Protein AF-A0A2T6DJ23-F1 (afdb_monomer_lite)

Foldseek 3Di:
DDDDDDDDDDDDDDDDDDDDDDDDDDDDDPPDPPPPDPDQQAAFKWKADQPPRDIDDRDGNVVVLVCLLQLNAFQRIFMGRPDPPTDGPCVDVSSVLFKWWQFPVRDIGTSGHLSNLVNCPVVVRDDQQIWMATRPVRDIDGNVVSNVQVVDDQPFDQDQDPVRDTDGDRDDPDPDDDDDDDDDPDDDPDPDPCPVPVVVVVVVVVVVVVVVVVVVVVVVVVVVVVVVVVVVVVVPPD

pLDDT: mean 71.93, std 25.11, range [28.42, 98.06]

Secondary structure (DSSP, 8-state):
---------------------------------------GGGSEEEEE-TTT--EEEEEEHHHHHHHHHTT-S-TT-EEESSSS--EEGGG-GGG---EEEE-TTS-EEEEE-HHHHHHHHHTTSS-TT-EEEETTT--EEEHHHHHHHHH-----EEEE-TTS-EEEE---------------S------SSGGGHHHHHHHHHHHHHHHHHHHHHHHHHHHHHHHHHHHHHHHS--

Sequence (238 aa):
MTDTPPIASETTPEPAPETAVAQAVTDTPPAEVIHQEPSELAKFYRLKKGEDGGVFGPITGATLLAWANEAQVAPIDLVDEQDDNWTPACQYDFLKMEWHVRLQDGQMYGPTTVGTLREFLRERIVVEDAMVTHDHKKTRMPLVALLAMNDFEPKKYIAVDVAGQRHLAVLVTALDESHGGNLPRGAQIDLNEGSVGIASARELRIRNLEEELRASRREYDELLQRFRQLSQQKVGGS

Radius of gyration: 33.23 Å; chains: 1; bounding box: 133×49×64 Å

Structure (mmCIF, N/CA/C/O backbone):
data_AF-A0A2T6DJ23-F1
#
_entry.id   AF-A0A2T6DJ23-F1
#
loop_
_atom_site.group_PDB
_atom_site.id
_atom_site.type_symbol
_atom_site.label_atom_id
_atom_site.label_alt_id
_atom_site.label_comp_id
_atom_site.label_asym_id
_atom_site.label_entity_id
_atom_site.label_seq_id
_atom_site.pdbx_PDB_ins_code
_atom_site.Cartn_x
_atom_site.Cartn_y
_atom_site.Cartn_z
_atom_site.occupancy
_atom_site.B_iso_or_equiv
_atom_site.auth_seq_id
_atom_site.auth_comp_id
_atom_site.auth_asym_id
_atom_site.auth_atom_id
_atom_site.pdbx_PDB_model_num
ATOM 1 N N . MET A 1 1 ? 75.462 3.367 -6.959 1.00 38.06 1 MET A N 1
ATOM 2 C CA . MET A 1 1 ? 76.414 2.760 -6.011 1.00 38.06 1 MET A CA 1
ATOM 3 C C . MET A 1 1 ? 75.936 3.123 -4.621 1.00 38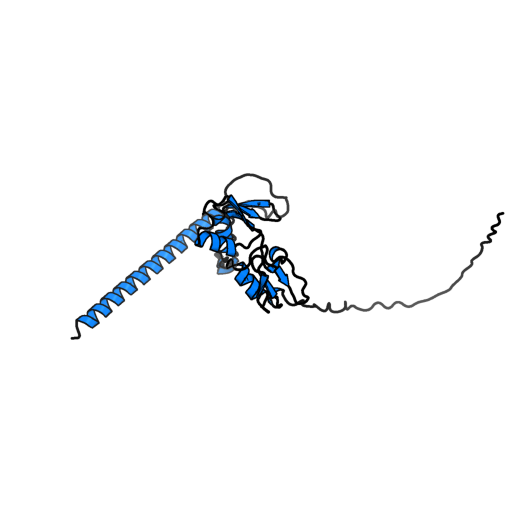.06 1 MET A C 1
ATOM 5 O O . MET A 1 1 ? 75.607 4.276 -4.389 1.00 38.06 1 MET A O 1
ATOM 9 N N . THR A 1 2 ? 75.739 2.077 -3.829 1.00 46.03 2 THR A N 1
ATOM 10 C CA . THR A 1 2 ? 75.292 1.986 -2.432 1.00 46.03 2 THR A CA 1
ATOM 11 C C . THR A 1 2 ? 75.954 2.995 -1.494 1.00 46.03 2 THR A C 1
ATOM 13 O O . THR A 1 2 ? 77.131 3.267 -1.680 1.00 46.03 2 THR A O 1
ATOM 16 N N . ASP A 1 3 ? 75.238 3.481 -0.472 1.00 42.84 3 ASP A N 1
ATOM 17 C CA . ASP A 1 3 ? 75.587 3.123 0.913 1.00 42.84 3 ASP A CA 1
ATOM 18 C C . ASP A 1 3 ? 74.584 3.616 1.975 1.00 42.84 3 ASP A C 1
ATOM 20 O O . ASP A 1 3 ? 73.973 4.678 1.892 1.00 42.84 3 ASP A O 1
ATOM 24 N N . THR A 1 4 ? 74.406 2.770 2.979 1.00 47.72 4 THR A N 1
ATOM 25 C CA . THR A 1 4 ? 73.683 2.886 4.260 1.00 47.72 4 THR A CA 1
ATOM 26 C C . THR A 1 4 ? 74.337 1.808 5.143 1.00 47.72 4 THR A C 1
ATOM 28 O O . THR A 1 4 ? 74.682 0.780 4.554 1.00 47.72 4 THR A O 1
ATOM 31 N N . PRO A 1 5 ? 74.449 1.866 6.495 1.00 69.12 5 PRO A N 1
ATOM 32 C CA . PRO A 1 5 ? 74.230 2.892 7.538 1.00 69.12 5 PRO A CA 1
ATOM 33 C C . PRO A 1 5 ? 75.514 3.039 8.437 1.00 69.12 5 PRO A C 1
ATOM 35 O O . PRO A 1 5 ? 76.600 2.869 7.884 1.00 69.12 5 PRO A O 1
ATOM 38 N N . PRO A 1 6 ? 75.482 3.359 9.765 1.00 58.91 6 PRO A N 1
ATOM 39 C CA . PRO A 1 6 ? 75.036 2.409 10.805 1.00 58.91 6 PRO A CA 1
ATOM 40 C C . PRO A 1 6 ? 74.263 3.007 12.011 1.00 58.91 6 PRO A C 1
ATOM 42 O O . PRO A 1 6 ? 74.126 4.213 12.192 1.00 58.91 6 PRO A O 1
ATOM 45 N N . ILE A 1 7 ? 73.749 2.071 12.813 1.00 46.97 7 ILE A N 1
ATOM 46 C CA . ILE A 1 7 ? 72.950 2.152 14.046 1.00 46.97 7 ILE A CA 1
ATOM 47 C C . ILE A 1 7 ? 73.865 2.299 15.280 1.00 46.97 7 ILE A C 1
ATOM 49 O O . ILE A 1 7 ? 74.945 1.712 15.288 1.00 46.97 7 ILE A O 1
ATOM 53 N N . ALA A 1 8 ? 73.396 2.948 16.354 1.00 40.94 8 ALA A N 1
ATOM 54 C CA . ALA A 1 8 ? 73.799 2.614 17.727 1.00 40.94 8 ALA A CA 1
ATOM 55 C C . ALA A 1 8 ? 72.668 2.906 18.735 1.00 40.94 8 ALA A C 1
ATOM 57 O O . ALA A 1 8 ? 72.042 3.964 18.692 1.00 40.94 8 ALA A O 1
ATOM 58 N N . SER A 1 9 ? 72.423 1.920 19.599 1.00 41.84 9 SER A N 1
ATOM 59 C CA . SER A 1 9 ? 71.429 1.842 20.679 1.00 41.84 9 SER A CA 1
ATOM 60 C C . SER A 1 9 ? 72.018 2.282 22.036 1.00 41.84 9 SER A C 1
ATOM 62 O O . SER A 1 9 ? 73.198 2.614 22.095 1.00 41.84 9 SER A O 1
ATOM 64 N N . GLU A 1 10 ? 71.205 2.150 23.104 1.00 36.22 10 GLU A N 1
ATOM 65 C CA . GLU A 1 10 ? 71.538 2.165 24.555 1.00 36.22 10 GLU A CA 1
ATOM 66 C C . GLU A 1 10 ? 71.598 3.560 25.229 1.00 36.22 10 GLU A C 1
ATOM 68 O O . GLU A 1 10 ? 72.090 4.512 24.644 1.00 36.22 10 GLU A O 1
ATOM 73 N N . THR A 1 11 ? 71.114 3.820 26.455 1.00 38.22 11 THR A N 1
ATOM 74 C CA . THR A 1 11 ? 70.717 2.958 27.585 1.00 38.22 11 THR A CA 1
ATOM 75 C C . THR A 1 11 ? 69.939 3.774 28.650 1.00 38.22 11 THR A C 1
ATOM 77 O O . THR A 1 11 ? 70.196 4.962 28.836 1.00 38.22 11 THR A O 1
ATOM 80 N N . THR A 1 12 ? 68.989 3.135 29.347 1.00 44.34 12 THR A N 1
ATOM 81 C CA . THR A 1 12 ? 68.237 3.598 30.548 1.00 44.34 12 THR A CA 1
ATOM 82 C C . THR A 1 12 ? 69.122 3.537 31.814 1.00 44.34 12 THR A C 1
ATOM 84 O O . THR A 1 12 ? 70.013 2.691 31.854 1.00 44.34 12 THR A O 1
ATOM 87 N N . PRO A 1 13 ? 68.924 4.371 32.864 1.00 50.56 13 PRO A N 1
ATOM 88 C CA . PRO A 1 13 ? 68.173 3.890 34.043 1.00 50.56 13 PRO A CA 1
ATOM 89 C C . PRO A 1 13 ? 67.347 4.948 34.827 1.00 50.56 13 PRO A C 1
ATOM 91 O O . PRO A 1 13 ? 67.686 6.124 34.909 1.00 50.56 13 PRO A O 1
ATOM 94 N N . GLU A 1 14 ? 66.267 4.448 35.432 1.00 42.12 14 GLU A N 1
ATOM 95 C CA . GLU A 1 14 ? 65.388 4.961 36.513 1.00 42.12 14 GLU A CA 1
ATOM 96 C C . GLU A 1 14 ? 66.131 4.964 37.899 1.00 42.12 14 GLU A C 1
ATOM 98 O O . GLU A 1 14 ? 67.104 4.205 37.988 1.00 42.12 14 GLU A O 1
ATOM 103 N N . PRO A 1 15 ? 65.814 5.781 38.962 1.00 52.56 15 PRO A N 1
ATOM 104 C CA . PRO A 1 15 ? 64.680 5.557 39.900 1.00 52.56 15 PRO A CA 1
ATOM 105 C C . PRO A 1 15 ? 63.985 6.747 40.611 1.00 52.56 15 PRO A C 1
ATOM 107 O O . PRO A 1 15 ? 64.485 7.866 40.682 1.00 52.56 15 PRO A O 1
ATOM 110 N N . ALA A 1 16 ? 62.785 6.416 41.121 1.00 45.19 16 ALA A N 1
ATOM 111 C CA . ALA A 1 16 ? 61.769 7.182 41.869 1.00 45.19 16 ALA A CA 1
ATOM 112 C C . ALA A 1 16 ? 62.231 7.707 43.264 1.00 45.19 16 ALA A C 1
ATOM 114 O O . ALA A 1 16 ? 63.398 7.492 43.603 1.00 45.19 16 ALA A O 1
ATOM 115 N N . PRO A 1 17 ? 61.383 8.384 44.093 1.00 51.47 17 PRO A N 1
ATOM 116 C CA . PRO A 1 17 ? 60.316 7.686 44.856 1.00 51.47 17 PRO A CA 1
ATOM 117 C C . PRO A 1 17 ? 59.033 8.504 45.223 1.00 51.47 17 PRO A C 1
ATOM 119 O O . PRO A 1 17 ? 59.051 9.727 45.206 1.00 51.47 17 PRO A O 1
ATOM 122 N N . GLU A 1 18 ? 57.957 7.772 45.591 1.00 35.41 18 GLU A N 1
ATOM 123 C CA . GLU A 1 18 ? 56.993 7.993 46.719 1.00 35.41 18 GLU A CA 1
ATOM 124 C C . GLU A 1 18 ? 56.262 9.361 46.886 1.00 35.41 18 GLU A C 1
ATOM 126 O O . GLU A 1 18 ? 56.865 10.413 46.783 1.00 35.41 18 GLU A O 1
ATOM 131 N N . THR A 1 19 ? 54.975 9.529 47.245 1.00 38.03 19 THR A N 1
ATOM 132 C CA . THR A 1 19 ? 53.968 8.733 47.979 1.00 38.03 19 THR A CA 1
ATOM 133 C C . THR A 1 19 ? 52.612 9.491 47.982 1.00 38.03 19 THR A C 1
ATOM 135 O O . THR A 1 19 ? 52.622 10.711 48.105 1.00 38.03 19 THR A O 1
ATOM 138 N N . ALA A 1 20 ? 51.488 8.742 47.969 1.00 38.69 20 ALA A N 1
ATOM 139 C CA . ALA A 1 20 ? 50.094 9.074 48.379 1.00 38.69 20 ALA A CA 1
ATOM 140 C C . ALA A 1 20 ? 49.367 10.247 47.659 1.00 38.69 20 ALA A C 1
ATOM 142 O O . ALA A 1 20 ? 49.961 11.259 47.336 1.00 38.69 20 ALA A O 1
ATOM 143 N N . VAL A 1 21 ? 48.061 10.214 47.352 1.00 41.47 21 VAL A N 1
ATOM 144 C CA . VAL A 1 21 ? 46.907 9.983 48.244 1.00 41.47 21 VAL A CA 1
ATOM 145 C C . VAL A 1 21 ? 45.691 9.502 47.429 1.00 41.47 21 VAL A C 1
ATOM 147 O O . VAL A 1 21 ? 45.431 9.988 46.332 1.00 41.47 21 VAL A O 1
ATOM 150 N N . ALA A 1 22 ? 44.921 8.572 47.994 1.00 41.47 22 ALA A N 1
ATOM 151 C CA . ALA A 1 22 ? 43.628 8.124 47.486 1.00 41.47 22 ALA A CA 1
ATOM 152 C C . ALA A 1 22 ? 42.526 9.188 47.661 1.00 41.47 22 ALA A C 1
ATOM 154 O O . ALA A 1 22 ? 42.378 9.728 48.755 1.00 41.47 22 ALA A O 1
ATOM 155 N N . GLN A 1 23 ? 41.686 9.392 46.640 1.00 39.31 23 GLN A N 1
ATOM 156 C CA . GLN A 1 23 ? 40.306 9.864 46.801 1.00 39.31 23 GLN A CA 1
ATOM 157 C C . GLN A 1 23 ? 39.399 9.171 45.779 1.00 39.31 23 GLN A C 1
ATOM 159 O O . GLN A 1 23 ? 39.547 9.338 44.573 1.00 39.31 23 GLN A O 1
ATOM 164 N N . ALA A 1 24 ? 38.461 8.380 46.295 1.00 41.09 24 ALA A N 1
ATOM 165 C CA . ALA A 1 24 ? 37.313 7.861 45.573 1.00 41.09 24 ALA A CA 1
ATOM 166 C C . ALA A 1 24 ? 36.090 8.672 46.005 1.00 41.09 24 ALA A C 1
ATOM 168 O O . ALA A 1 24 ? 35.784 8.676 47.196 1.00 41.09 24 ALA A O 1
ATOM 169 N N . VAL A 1 25 ? 35.390 9.326 45.073 1.00 43.22 25 VAL A N 1
ATOM 170 C CA . VAL A 1 25 ? 34.008 9.789 45.285 1.00 43.22 25 VAL A CA 1
ATOM 171 C C . VAL A 1 25 ? 33.289 10.029 43.947 1.00 43.22 25 VAL A C 1
ATOM 173 O O . VAL A 1 25 ? 33.722 10.859 43.157 1.00 43.22 25 VAL A O 1
ATOM 176 N N . THR A 1 26 ? 32.190 9.281 43.763 1.00 34.31 26 THR A N 1
ATOM 177 C CA . THR A 1 26 ? 30.894 9.619 43.114 1.00 34.31 26 THR A CA 1
ATOM 178 C C . THR A 1 26 ? 30.898 10.161 41.676 1.00 34.31 26 THR A C 1
ATOM 180 O O . THR A 1 26 ? 31.368 11.259 41.417 1.00 34.31 26 THR A O 1
ATOM 183 N N . ASP A 1 27 ? 30.452 9.394 40.678 1.00 36.44 27 ASP A N 1
ATOM 184 C CA . ASP A 1 27 ? 29.041 9.108 40.327 1.00 36.44 27 ASP A CA 1
ATOM 185 C C . ASP A 1 27 ? 28.321 10.312 39.687 1.00 36.44 27 ASP A C 1
ATOM 187 O O . ASP A 1 27 ? 27.878 11.219 40.385 1.00 36.44 27 ASP A O 1
ATOM 191 N N . THR A 1 28 ? 28.262 1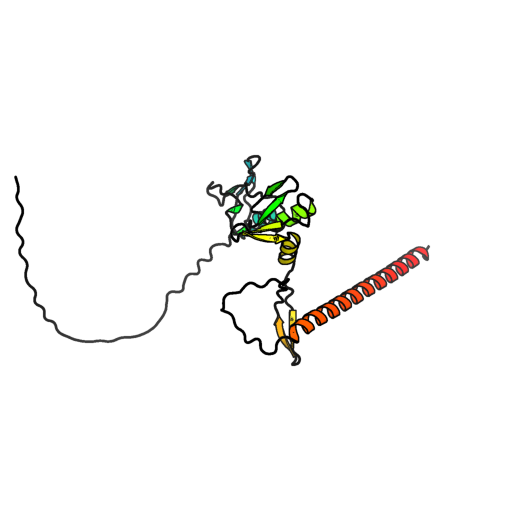0.321 38.348 1.00 38.66 28 THR A N 1
ATOM 192 C CA . THR A 1 28 ? 27.155 10.796 37.487 1.00 38.66 28 THR A CA 1
ATOM 193 C C . THR A 1 28 ? 27.548 10.493 36.027 1.00 38.66 28 THR A C 1
ATOM 195 O O . THR A 1 28 ? 28.441 11.162 35.499 1.00 38.66 28 THR A O 1
ATOM 198 N N . PRO A 1 29 ? 26.947 9.506 35.334 1.00 42.78 29 PRO A N 1
ATOM 199 C CA . PRO A 1 29 ? 27.046 9.438 33.878 1.00 42.78 29 PRO A CA 1
ATOM 200 C C . PRO A 1 29 ? 26.323 10.656 33.269 1.00 42.78 29 PRO A C 1
ATOM 202 O O . PRO A 1 29 ? 25.266 11.045 33.775 1.00 42.78 29 PRO A O 1
ATOM 205 N N . PRO A 1 30 ? 26.874 11.301 32.225 1.00 42.84 30 PRO A N 1
ATOM 206 C CA . PRO A 1 30 ? 26.245 12.462 31.610 1.00 42.84 30 PRO A CA 1
ATOM 207 C C . PRO A 1 30 ? 24.865 12.061 31.094 1.00 42.84 30 PRO A C 1
ATOM 209 O O . PRO A 1 30 ? 24.732 11.042 30.419 1.00 42.84 30 PRO A O 1
ATOM 212 N N . ALA A 1 31 ? 23.852 12.854 31.449 1.00 43.59 31 ALA A N 1
ATOM 213 C CA . ALA A 1 31 ? 22.496 12.703 30.951 1.00 43.59 31 ALA A CA 1
ATOM 214 C C . ALA A 1 31 ? 22.541 12.544 29.427 1.00 43.59 31 ALA A C 1
ATOM 216 O O . ALA A 1 31 ? 22.934 13.461 28.705 1.00 43.59 31 ALA A O 1
ATOM 217 N N . GLU A 1 32 ? 22.186 11.349 28.971 1.00 40.25 32 GLU A N 1
ATOM 218 C CA . GLU A 1 32 ? 22.020 11.014 27.571 1.00 40.25 32 GLU A CA 1
ATOM 219 C C . GLU A 1 32 ? 20.929 11.944 27.037 1.00 40.25 32 GLU A C 1
ATOM 221 O O . GLU A 1 32 ? 19.750 11.827 27.382 1.00 40.25 32 GLU A O 1
ATOM 226 N N . VAL A 1 33 ? 21.346 12.965 26.289 1.00 44.66 33 VAL A N 1
ATOM 227 C CA . VAL A 1 33 ? 20.440 13.838 25.552 1.00 44.66 33 VAL A CA 1
ATOM 228 C C . VAL A 1 33 ? 19.722 12.924 24.573 1.00 44.66 33 VAL A C 1
ATOM 230 O O . VAL A 1 33 ? 20.282 12.532 23.553 1.00 44.66 33 VAL A O 1
ATOM 233 N N . ILE A 1 34 ? 18.495 12.531 24.917 1.00 37.56 34 ILE A N 1
ATOM 234 C CA . ILE A 1 34 ? 17.599 11.841 23.999 1.00 37.56 34 ILE A CA 1
ATOM 235 C C . ILE A 1 34 ? 17.294 12.854 22.896 1.00 37.56 34 ILE A C 1
ATOM 237 O O . ILE A 1 34 ? 16.374 13.665 23.008 1.00 37.56 34 ILE A O 1
ATOM 241 N N . HIS A 1 35 ? 18.106 12.841 21.843 1.00 39.66 35 HIS A N 1
ATOM 242 C CA . HIS A 1 35 ? 17.750 13.426 20.566 1.00 39.66 35 HIS A CA 1
ATOM 243 C C . HIS A 1 35 ? 16.544 12.631 20.061 1.00 39.66 35 HIS A C 1
ATOM 245 O O . HIS A 1 35 ? 16.678 11.541 19.512 1.00 39.66 35 HIS A O 1
ATOM 251 N N . GLN A 1 36 ? 15.341 13.128 20.347 1.00 39.38 36 GLN A N 1
ATOM 252 C CA . GLN A 1 36 ? 14.125 12.624 19.728 1.00 39.38 36 GLN A CA 1
ATOM 253 C C . GLN A 1 36 ? 14.152 13.084 18.270 1.00 39.38 36 GLN A C 1
ATOM 255 O O . GLN A 1 36 ? 13.690 14.179 17.953 1.00 39.38 36 GLN A O 1
ATOM 260 N N . GLU A 1 37 ? 14.752 12.269 17.401 1.00 52.50 37 GLU A N 1
ATOM 261 C CA . GLU A 1 37 ? 14.558 12.367 15.954 1.00 52.50 37 GLU A CA 1
ATOM 262 C C . GLU A 1 37 ? 13.046 12.488 15.687 1.00 52.50 37 GLU A C 1
ATOM 264 O O . GLU A 1 37 ? 12.260 11.703 16.241 1.00 52.50 37 GLU A O 1
ATOM 269 N N . PRO A 1 38 ? 12.597 13.494 14.916 1.00 60.62 38 PRO A N 1
ATOM 270 C CA . PRO A 1 38 ? 11.185 13.642 14.614 1.00 60.62 38 PRO A CA 1
ATOM 271 C C . PRO A 1 38 ? 10.704 12.371 13.914 1.00 60.62 38 PRO A C 1
ATOM 273 O O . PRO A 1 38 ? 11.289 11.945 12.922 1.00 60.62 38 PRO A O 1
ATOM 276 N N . SER A 1 39 ? 9.639 11.767 14.451 1.00 82.44 39 SER A N 1
ATOM 277 C CA . SER A 1 39 ? 8.969 10.609 13.848 1.00 82.44 39 SER A CA 1
ATOM 278 C C . SER A 1 39 ? 8.817 10.820 12.341 1.00 82.44 39 SER A C 1
ATOM 280 O O . SER A 1 39 ? 8.318 11.870 11.937 1.00 82.44 39 SER A O 1
ATOM 282 N N . GLU A 1 40 ? 9.195 9.832 11.521 1.00 85.50 40 GLU A N 1
ATOM 283 C CA . GLU A 1 40 ? 9.055 9.869 10.052 1.00 85.50 40 GLU A CA 1
ATOM 284 C C . GLU A 1 40 ? 7.656 10.340 9.619 1.00 85.50 40 GLU A C 1
ATOM 286 O O . GLU A 1 40 ? 7.480 11.073 8.655 1.00 85.50 40 GLU A O 1
ATOM 291 N N . LEU A 1 41 ? 6.626 10.020 10.405 1.00 89.25 41 LEU A N 1
ATOM 292 C CA . LEU A 1 41 ? 5.249 10.420 10.120 1.00 89.25 41 LEU A CA 1
ATOM 293 C C . LEU A 1 41 ? 4.980 11.930 10.266 1.00 89.25 41 LEU A C 1
ATOM 295 O O . LEU A 1 41 ? 4.005 12.425 9.697 1.00 89.25 41 LEU A O 1
ATOM 299 N N . ALA A 1 42 ? 5.804 12.652 11.026 1.00 90.56 42 ALA A N 1
ATOM 300 C CA . ALA A 1 42 ? 5.693 14.094 11.250 1.00 90.56 42 ALA A CA 1
ATOM 301 C C . ALA A 1 42 ? 6.519 14.926 10.254 1.00 90.56 42 ALA A C 1
ATOM 303 O O . ALA A 1 42 ? 6.291 16.132 10.140 1.00 90.56 42 ALA A O 1
ATOM 304 N N . LYS A 1 43 ? 7.460 14.301 9.537 1.00 93.00 43 LYS A N 1
ATOM 305 C CA . LYS A 1 43 ? 8.267 14.950 8.500 1.00 93.00 43 LYS A CA 1
ATOM 306 C C . LYS A 1 43 ? 7.430 15.259 7.258 1.00 93.00 43 LYS A C 1
ATOM 308 O O . LYS A 1 43 ? 6.376 14.653 7.045 1.00 93.00 43 LYS A O 1
ATOM 313 N N . PHE A 1 44 ? 7.902 16.204 6.447 1.00 94.38 44 PHE A N 1
ATOM 314 C CA . PHE A 1 44 ? 7.295 16.544 5.161 1.00 94.38 44 PHE A CA 1
ATOM 315 C C . PHE A 1 44 ? 8.025 15.852 4.016 1.00 94.38 44 PHE A C 1
ATOM 317 O O . PHE A 1 44 ? 9.247 15.805 4.011 1.00 94.38 44 PHE A O 1
ATOM 324 N N . TYR A 1 45 ? 7.263 15.389 3.031 1.00 95.75 45 TYR A N 1
ATOM 325 C CA . TYR A 1 45 ? 7.745 14.720 1.833 1.00 95.75 45 TYR A CA 1
ATOM 326 C C . TYR A 1 45 ? 7.067 15.289 0.587 1.00 95.75 45 TYR A C 1
ATOM 328 O O . TYR A 1 45 ? 5.969 15.857 0.643 1.00 95.75 45 TYR A O 1
ATOM 336 N N . ARG A 1 46 ? 7.704 15.083 -0.562 1.00 97.12 46 ARG A N 1
ATOM 337 C CA . ARG A 1 46 ? 7.108 15.230 -1.891 1.00 97.12 46 ARG A CA 1
ATOM 338 C C . ARG A 1 46 ? 6.962 13.851 -2.522 1.00 97.12 46 ARG A C 1
ATOM 340 O O . ARG A 1 46 ? 7.825 12.999 -2.347 1.00 97.12 46 ARG A O 1
ATOM 347 N N . LEU A 1 47 ? 5.883 13.646 -3.267 1.00 97.00 47 LEU A N 1
ATOM 348 C CA . LEU A 1 47 ? 5.612 12.422 -4.017 1.00 97.00 47 LEU A CA 1
ATOM 349 C C . LEU A 1 47 ? 5.632 12.738 -5.509 1.00 97.00 47 LEU A C 1
ATOM 351 O O . LEU A 1 47 ? 4.933 13.644 -5.949 1.00 97.00 47 LEU A O 1
ATOM 355 N N . LYS A 1 48 ? 6.378 11.972 -6.294 1.00 97.50 48 LYS A N 1
ATOM 356 C CA . LYS A 1 48 ? 6.396 12.033 -7.750 1.00 97.50 48 LYS A CA 1
ATOM 357 C C . LYS A 1 48 ? 5.873 10.725 -8.330 1.00 97.50 48 LYS A C 1
ATOM 359 O O . LYS A 1 48 ? 6.409 9.658 -8.044 1.00 97.50 48 LYS A O 1
ATOM 364 N N . LYS A 1 49 ? 4.841 10.808 -9.162 1.00 96.25 49 LYS A N 1
ATOM 365 C CA . LYS A 1 49 ? 4.208 9.647 -9.792 1.00 96.25 49 LYS A CA 1
ATOM 366 C C . LYS A 1 49 ? 5.128 9.021 -10.836 1.00 96.25 49 LYS A C 1
ATOM 368 O O . LYS A 1 49 ? 5.707 9.727 -11.661 1.00 96.25 49 LYS A O 1
ATOM 373 N N . GLY A 1 50 ? 5.255 7.697 -10.806 1.00 89.81 50 GLY A N 1
ATOM 374 C CA . GLY A 1 50 ? 6.111 6.955 -11.734 1.00 89.81 50 GLY A CA 1
ATOM 375 C C . GLY A 1 50 ? 5.590 6.943 -13.176 1.00 89.81 50 GLY A C 1
ATOM 376 O O . GLY A 1 50 ? 6.383 6.844 -14.107 1.00 89.81 50 GLY A O 1
ATOM 377 N N . GLU A 1 51 ? 4.273 7.070 -13.366 1.00 84.44 51 GLU A N 1
ATOM 378 C CA . GLU A 1 51 ? 3.621 6.963 -14.680 1.00 84.44 51 GLU A CA 1
ATOM 379 C C . GLU A 1 51 ? 3.717 8.247 -15.515 1.00 84.44 51 GLU A C 1
ATOM 381 O O . GLU A 1 51 ? 4.075 8.194 -16.690 1.00 84.44 51 GLU A O 1
ATOM 386 N N . ASP A 1 52 ? 3.406 9.401 -14.919 1.00 89.62 52 ASP A N 1
ATOM 387 C CA . ASP A 1 52 ? 3.309 10.694 -15.611 1.00 89.62 52 ASP A CA 1
ATOM 388 C C . ASP A 1 52 ? 4.309 11.745 -15.095 1.00 89.62 52 ASP A C 1
ATOM 390 O O . ASP A 1 52 ? 4.447 12.823 -15.678 1.00 89.62 52 ASP A O 1
ATOM 394 N N . GLY A 1 53 ? 5.038 11.443 -14.017 1.00 92.38 53 GLY A N 1
ATOM 395 C CA . GLY A 1 53 ? 5.989 12.358 -13.396 1.00 92.38 53 GLY A CA 1
ATOM 396 C C . GLY A 1 53 ? 5.352 13.492 -12.590 1.00 92.38 53 GLY A C 1
ATOM 397 O O . GLY A 1 53 ? 6.089 14.393 -12.180 1.00 92.38 53 GLY A O 1
ATOM 398 N N . GLY A 1 54 ? 4.035 13.472 -12.356 1.00 94.56 54 GLY A N 1
ATOM 399 C CA . GLY A 1 54 ? 3.330 14.484 -11.570 1.00 94.56 54 GLY A CA 1
ATOM 400 C C . GLY A 1 54 ? 3.849 14.557 -10.133 1.00 94.56 54 GLY A C 1
ATOM 401 O O . GLY A 1 54 ? 4.056 13.522 -9.502 1.00 94.56 54 GLY A O 1
ATOM 402 N N . VAL A 1 55 ? 4.073 15.770 -9.615 1.00 95.69 55 VAL A N 1
ATOM 403 C CA . VAL A 1 55 ? 4.636 16.000 -8.271 1.00 95.69 55 VAL A CA 1
ATOM 404 C C . VAL A 1 55 ? 3.577 16.571 -7.329 1.00 95.69 55 VAL A C 1
ATOM 406 O O . VAL A 1 55 ? 2.918 17.559 -7.646 1.00 95.69 55 VAL A O 1
ATOM 409 N N . PHE A 1 56 ? 3.461 15.971 -6.148 1.00 93.25 56 PHE A N 1
ATOM 410 C CA . PHE A 1 56 ? 2.527 16.312 -5.082 1.00 93.25 56 PHE A CA 1
ATOM 411 C C . PHE A 1 56 ? 3.292 16.648 -3.801 1.00 93.25 56 PHE A C 1
ATOM 413 O O . PHE A 1 56 ? 4.320 16.041 -3.499 1.00 93.25 56 PHE A O 1
ATOM 420 N N . GLY A 1 57 ? 2.770 17.593 -3.022 1.00 89.62 57 GLY A N 1
ATOM 421 C CA . GLY A 1 57 ? 3.333 17.985 -1.733 1.00 89.62 57 GLY A CA 1
ATOM 422 C C . GLY A 1 57 ? 3.730 19.461 -1.647 1.00 89.62 57 GLY A C 1
ATOM 423 O O . GLY A 1 57 ? 3.484 20.222 -2.585 1.00 89.62 57 GLY A O 1
ATOM 424 N N . PRO A 1 58 ? 4.320 19.876 -0.512 1.00 94.44 58 PRO A N 1
ATOM 425 C CA . PRO A 1 58 ? 4.736 19.034 0.618 1.00 94.44 58 PRO A CA 1
ATOM 426 C C . PRO A 1 58 ? 3.553 18.428 1.398 1.00 94.44 58 PRO A C 1
ATOM 428 O O . PRO A 1 58 ? 2.549 19.095 1.636 1.00 94.44 58 PRO A O 1
ATOM 431 N N . ILE A 1 59 ? 3.673 17.163 1.801 1.00 94.38 59 ILE A N 1
ATOM 432 C CA . ILE A 1 59 ? 2.701 16.423 2.627 1.00 94.38 59 ILE A CA 1
ATOM 433 C C . ILE A 1 59 ? 3.407 15.733 3.789 1.00 94.38 59 ILE A C 1
ATOM 435 O O . ILE A 1 59 ? 4.592 15.444 3.698 1.00 94.38 59 ILE A O 1
ATOM 439 N N . THR A 1 60 ? 2.702 15.450 4.881 1.00 94.50 60 THR A N 1
ATOM 440 C CA . THR A 1 60 ? 3.304 14.731 6.011 1.00 94.50 60 THR A CA 1
ATOM 441 C C . THR A 1 60 ? 3.491 13.245 5.700 1.00 94.50 60 THR A C 1
ATOM 443 O O . THR A 1 60 ? 2.744 12.674 4.899 1.00 94.50 60 THR A O 1
ATOM 446 N N . GLY A 1 61 ? 4.430 12.585 6.384 1.00 94.06 61 GLY A N 1
ATOM 447 C CA . GLY A 1 61 ? 4.590 11.128 6.302 1.00 94.06 61 GLY A CA 1
ATOM 448 C C . GLY A 1 61 ? 3.308 10.373 6.679 1.00 94.06 61 GLY A C 1
ATOM 449 O O . GLY A 1 61 ? 2.960 9.383 6.042 1.00 94.06 61 GLY A O 1
ATOM 450 N N . ALA A 1 62 ? 2.531 10.878 7.644 1.00 93.88 62 ALA A N 1
ATOM 451 C CA . ALA A 1 62 ? 1.217 10.324 7.979 1.00 93.88 62 ALA A CA 1
ATOM 452 C C . ALA A 1 62 ? 0.234 10.355 6.792 1.00 93.88 62 ALA A C 1
ATOM 454 O O . ALA A 1 62 ? -0.427 9.353 6.519 1.00 93.88 62 ALA A O 1
ATOM 455 N N . THR A 1 63 ? 0.161 11.474 6.063 1.00 94.62 63 THR A N 1
ATOM 456 C CA . THR A 1 63 ? -0.672 11.590 4.856 1.00 94.62 63 THR A CA 1
ATOM 457 C C . THR A 1 63 ? -0.167 10.673 3.748 1.00 94.62 63 THR A C 1
ATOM 459 O O . THR A 1 63 ? -0.966 10.002 3.101 1.00 94.62 63 THR A O 1
ATOM 462 N N . LEU A 1 64 ? 1.151 10.587 3.554 1.00 96.38 64 LEU A N 1
ATOM 463 C CA . LEU A 1 64 ? 1.732 9.710 2.540 1.00 96.38 64 LEU A CA 1
ATOM 464 C C . LEU A 1 64 ? 1.456 8.226 2.836 1.00 96.38 64 LEU A C 1
ATOM 466 O O . LEU A 1 64 ? 1.099 7.474 1.931 1.00 96.38 64 LEU A O 1
ATOM 470 N N . LEU A 1 65 ? 1.546 7.811 4.103 1.00 96.44 65 LEU A N 1
ATOM 471 C CA . LEU A 1 65 ? 1.158 6.468 4.537 1.00 96.44 65 LEU A CA 1
ATOM 472 C C . LEU A 1 65 ? -0.338 6.208 4.309 1.00 96.44 65 LEU A C 1
ATOM 474 O O . LEU A 1 65 ? -0.706 5.107 3.905 1.00 96.44 65 LEU A O 1
ATOM 478 N N . ALA A 1 66 ? -1.208 7.191 4.555 1.00 93.69 66 ALA A N 1
ATOM 479 C CA . ALA A 1 66 ? -2.633 7.058 4.256 1.00 93.69 66 ALA A CA 1
ATOM 480 C C . ALA A 1 66 ? -2.857 6.829 2.753 1.00 93.69 66 ALA A C 1
ATOM 482 O O . ALA A 1 66 ? -3.474 5.835 2.377 1.00 93.69 66 ALA A O 1
ATOM 483 N N . TRP A 1 67 ? -2.245 7.644 1.889 1.00 97.19 67 TRP A N 1
ATOM 484 C CA . TRP A 1 67 ? -2.313 7.468 0.432 1.00 97.19 67 TRP A CA 1
ATOM 485 C C . TRP A 1 67 ? -1.769 6.112 -0.029 1.00 97.19 67 TRP A C 1
ATOM 487 O O . TRP A 1 67 ? -2.345 5.476 -0.913 1.00 97.19 67 TRP A O 1
ATOM 497 N N . ALA A 1 68 ? -0.687 5.631 0.586 1.00 96.62 68 ALA A N 1
ATOM 498 C CA . ALA A 1 68 ? -0.142 4.307 0.311 1.00 96.62 68 ALA A CA 1
ATOM 499 C C . ALA A 1 68 ? -1.069 3.169 0.766 1.00 96.62 68 ALA A C 1
ATOM 501 O O . ALA A 1 68 ? -1.009 2.087 0.193 1.00 96.62 68 ALA A O 1
ATOM 502 N N . ASN A 1 69 ? -1.918 3.375 1.776 1.00 95.75 69 ASN A N 1
ATOM 503 C CA . ASN A 1 69 ? -2.945 2.408 2.177 1.00 95.75 69 ASN A CA 1
ATOM 504 C C . ASN A 1 69 ? -4.225 2.509 1.336 1.00 95.75 69 ASN A C 1
ATOM 506 O O . ASN A 1 69 ? -4.958 1.532 1.245 1.00 95.75 69 ASN A O 1
ATOM 510 N N . GLU A 1 70 ? -4.476 3.650 0.702 1.00 94.56 70 GLU A N 1
ATOM 511 C CA . GLU A 1 70 ? -5.614 3.891 -0.196 1.00 94.56 70 GLU A CA 1
ATOM 512 C C . GLU A 1 70 ? -5.299 3.555 -1.666 1.00 94.56 70 GLU A C 1
ATOM 514 O O . GLU A 1 70 ? -6.007 3.993 -2.570 1.00 94.56 70 GLU A O 1
ATOM 519 N N . ALA A 1 71 ? -4.221 2.804 -1.926 1.00 95.00 71 ALA A N 1
ATOM 520 C CA . ALA A 1 71 ? -3.754 2.442 -3.268 1.00 95.00 71 ALA A CA 1
ATOM 521 C C . ALA A 1 71 ? -3.415 3.632 -4.197 1.00 95.00 71 ALA A C 1
ATOM 523 O O . ALA A 1 71 ? -3.341 3.464 -5.413 1.00 95.00 71 ALA A O 1
ATOM 524 N N . GLN A 1 72 ? -3.166 4.828 -3.653 1.00 96.50 72 GLN A N 1
ATOM 525 C CA . GLN A 1 72 ? -2.818 6.024 -4.439 1.00 96.50 72 GLN A CA 1
ATOM 526 C C . GLN A 1 72 ? -1.308 6.171 -4.678 1.00 96.50 72 GLN A C 1
ATOM 528 O O . GLN A 1 72 ? -0.891 6.914 -5.572 1.00 96.50 72 GLN A O 1
ATOM 533 N N . VAL A 1 73 ? -0.489 5.453 -3.902 1.00 96.19 73 VAL A N 1
ATOM 534 C CA . VAL A 1 73 ? 0.971 5.398 -4.056 1.00 96.19 73 VAL A CA 1
ATOM 535 C C . VAL A 1 73 ? 1.372 4.020 -4.568 1.00 96.19 73 VAL A C 1
ATOM 537 O O . VAL A 1 73 ? 1.149 3.004 -3.904 1.00 96.19 73 VAL A O 1
ATOM 540 N N . ALA A 1 74 ? 1.971 3.990 -5.753 1.00 95.06 74 ALA A N 1
ATOM 541 C CA . ALA A 1 74 ? 2.513 2.790 -6.367 1.00 95.06 74 ALA A CA 1
ATOM 542 C C . ALA A 1 74 ? 3.958 2.540 -5.891 1.00 95.06 74 ALA A C 1
ATOM 544 O O . ALA A 1 74 ? 4.667 3.487 -5.553 1.00 95.06 74 ALA A O 1
ATOM 545 N N . PRO A 1 75 ? 4.453 1.289 -5.934 1.00 94.69 75 PRO A N 1
ATOM 546 C CA . PRO A 1 75 ? 5.828 0.970 -5.533 1.00 94.69 75 PRO A CA 1
ATOM 547 C C . PRO A 1 75 ? 6.894 1.695 -6.370 1.00 94.69 75 PRO A C 1
ATOM 549 O O . PRO A 1 75 ? 8.001 1.929 -5.894 1.00 94.69 75 PRO A O 1
ATOM 552 N N . ILE A 1 76 ? 6.553 2.033 -7.620 1.00 93.56 76 ILE A N 1
ATOM 553 C CA . ILE A 1 76 ? 7.419 2.750 -8.567 1.00 93.56 76 ILE A CA 1
ATOM 554 C C . ILE A 1 76 ? 7.386 4.273 -8.397 1.00 93.56 76 ILE A C 1
ATOM 556 O O . ILE A 1 76 ? 8.197 4.961 -9.017 1.00 93.56 76 ILE A O 1
ATOM 560 N N . ASP A 1 77 ? 6.445 4.807 -7.613 1.00 97.31 77 ASP A N 1
ATOM 561 C CA . ASP A 1 77 ? 6.420 6.237 -7.325 1.00 97.31 77 ASP A CA 1
ATOM 562 C C . ASP A 1 77 ? 7.654 6.619 -6.506 1.00 97.31 77 ASP A C 1
ATOM 564 O O . ASP A 1 77 ? 8.213 5.803 -5.772 1.00 97.31 77 ASP A O 1
ATOM 568 N N . LEU A 1 78 ? 8.085 7.869 -6.630 1.00 97.81 78 LEU A N 1
ATOM 569 C CA . LEU A 1 78 ? 9.284 8.380 -5.983 1.00 97.81 78 LEU A CA 1
ATOM 570 C C . LEU A 1 78 ? 8.906 9.345 -4.864 1.00 97.81 78 LEU A C 1
ATOM 572 O O . LEU A 1 78 ? 8.030 10.188 -5.028 1.00 97.81 78 LEU A O 1
ATOM 576 N N . VAL A 1 79 ? 9.598 9.257 -3.743 1.00 97.38 79 VAL A N 1
ATOM 577 C CA . VAL A 1 79 ? 9.417 10.093 -2.562 1.00 97.38 79 VAL A CA 1
ATOM 578 C C . VAL A 1 79 ? 10.715 10.855 -2.315 1.00 97.38 79 VAL A C 1
ATOM 580 O O . VAL A 1 79 ? 11.802 10.328 -2.539 1.00 97.38 79 VAL A O 1
ATOM 583 N N . ASP A 1 80 ? 10.597 12.110 -1.900 1.00 96.06 80 ASP A N 1
ATOM 584 C CA . ASP A 1 80 ? 11.722 12.968 -1.528 1.00 96.06 80 ASP A CA 1
ATOM 585 C C . ASP A 1 80 ? 11.423 13.675 -0.201 1.00 96.06 80 ASP A C 1
ATOM 587 O O . ASP A 1 80 ? 10.316 14.180 -0.005 1.00 96.06 80 ASP A O 1
ATOM 591 N N . GLU A 1 81 ? 12.403 13.705 0.704 1.00 90.62 81 GLU A N 1
ATOM 592 C CA . GLU A 1 81 ? 12.281 14.291 2.046 1.00 90.62 81 GLU A CA 1
ATOM 593 C C . GLU A 1 81 ? 12.485 15.812 2.039 1.00 90.62 81 GLU A C 1
ATOM 595 O O . GLU A 1 81 ? 11.826 16.488 2.825 1.00 90.62 81 GLU A O 1
ATOM 600 N N . GLN A 1 82 ? 13.328 16.356 1.143 1.00 81.12 82 GLN A N 1
ATOM 601 C CA . GLN A 1 82 ? 13.469 17.800 0.841 1.00 81.12 82 GLN A CA 1
ATOM 602 C C . GLN A 1 82 ? 14.651 18.155 -0.085 1.00 81.12 82 GLN A C 1
ATOM 604 O O . GLN A 1 82 ? 14.827 19.334 -0.394 1.00 81.12 82 GLN A O 1
ATOM 609 N N . ASP A 1 83 ? 15.428 17.182 -0.566 1.00 81.25 83 ASP A N 1
ATOM 610 C CA . ASP A 1 83 ? 16.758 17.423 -1.149 1.00 81.25 83 ASP A CA 1
ATOM 611 C C . ASP A 1 83 ? 16.859 16.984 -2.621 1.00 81.25 83 ASP A C 1
ATOM 613 O O . ASP A 1 83 ? 17.943 16.682 -3.119 1.00 81.25 83 ASP A O 1
ATOM 617 N N . ASP A 1 84 ? 15.718 16.907 -3.321 1.00 88.00 84 ASP A N 1
ATOM 618 C CA . ASP A 1 84 ? 15.613 16.367 -4.688 1.00 88.00 84 ASP A CA 1
ATOM 619 C C . ASP A 1 84 ? 16.207 14.944 -4.815 1.00 88.00 84 ASP A C 1
ATOM 621 O O . ASP A 1 84 ? 16.565 14.488 -5.907 1.00 88.00 84 ASP A O 1
ATOM 625 N N . ASN A 1 85 ? 16.267 14.209 -3.700 1.00 91.56 85 ASN A N 1
ATOM 626 C CA . ASN A 1 85 ? 16.787 12.851 -3.632 1.00 91.56 85 ASN A CA 1
ATOM 627 C C . ASN A 1 85 ? 15.641 11.843 -3.764 1.00 91.56 85 ASN A C 1
ATOM 629 O O . ASN A 1 85 ? 15.216 11.190 -2.810 1.00 91.56 85 ASN A O 1
ATOM 633 N N . TRP A 1 86 ? 15.119 11.756 -4.983 1.00 96.38 86 TRP A N 1
ATOM 634 C CA . TRP A 1 86 ? 13.970 10.928 -5.327 1.00 96.38 86 TRP A CA 1
ATOM 635 C C . TRP A 1 86 ? 14.265 9.438 -5.157 1.00 96.38 86 TRP A C 1
ATOM 637 O O . TRP A 1 86 ? 15.026 8.845 -5.922 1.00 96.38 86 TRP A O 1
ATOM 647 N N . THR A 1 87 ? 13.591 8.826 -4.192 1.00 96.50 87 THR A N 1
ATOM 648 C CA . THR A 1 87 ? 13.782 7.427 -3.815 1.00 96.50 87 THR A CA 1
ATOM 649 C C . THR A 1 87 ? 12.463 6.661 -3.976 1.00 96.50 87 THR A C 1
ATOM 651 O O . THR A 1 87 ? 11.420 7.201 -3.615 1.00 96.50 87 THR A O 1
ATOM 654 N N . PRO A 1 88 ? 12.439 5.429 -4.522 1.00 97.06 88 PRO A N 1
ATOM 655 C CA . PRO A 1 88 ? 11.200 4.660 -4.654 1.00 97.06 88 PRO A CA 1
ATOM 656 C C . PRO A 1 88 ? 10.437 4.525 -3.332 1.00 97.06 88 PRO A C 1
ATOM 658 O O . PRO A 1 88 ? 11.036 4.240 -2.296 1.00 97.06 88 PRO A O 1
ATOM 661 N N . ALA A 1 89 ? 9.113 4.677 -3.375 1.00 96.62 89 ALA A N 1
ATOM 662 C CA . ALA A 1 89 ? 8.247 4.651 -2.197 1.00 96.62 89 ALA A CA 1
ATOM 663 C C . ALA A 1 89 ? 8.424 3.365 -1.374 1.00 96.62 89 ALA A C 1
ATOM 665 O O . ALA A 1 89 ? 8.437 3.402 -0.147 1.00 96.62 89 ALA A O 1
ATOM 666 N N . CYS A 1 90 ? 8.646 2.226 -2.033 1.00 95.69 90 CYS A N 1
ATOM 667 C CA . CYS A 1 90 ? 8.862 0.953 -1.350 1.00 95.69 90 CYS A CA 1
ATOM 668 C C . CYS A 1 90 ? 10.149 0.870 -0.513 1.00 95.69 90 CYS A C 1
ATOM 670 O O . CYS A 1 90 ? 10.296 -0.081 0.247 1.00 95.69 90 CYS A O 1
ATOM 672 N N . GLN A 1 91 ? 11.070 1.830 -0.636 1.00 95.19 91 GLN A N 1
ATOM 673 C CA . GLN A 1 91 ? 12.288 1.886 0.178 1.00 95.19 91 GLN A CA 1
ATOM 674 C C . GLN A 1 91 ? 12.081 2.608 1.517 1.00 95.19 91 GLN A C 1
ATOM 676 O O . GLN A 1 91 ? 12.973 2.586 2.359 1.00 95.19 91 GLN A O 1
ATOM 681 N N . TYR A 1 92 ? 10.923 3.239 1.730 1.00 94.88 92 TYR A N 1
ATOM 682 C CA . TYR A 1 92 ? 10.594 3.884 2.997 1.00 94.88 92 TYR A CA 1
ATOM 683 C C . TYR A 1 92 ? 9.850 2.913 3.914 1.00 94.88 92 TYR A C 1
ATOM 685 O O . TYR A 1 92 ? 8.661 2.647 3.726 1.00 94.88 92 TYR A O 1
ATOM 693 N N . ASP A 1 93 ? 10.532 2.440 4.959 1.00 94.62 93 ASP A N 1
ATOM 694 C CA . ASP A 1 93 ? 9.995 1.461 5.917 1.00 94.62 93 ASP A CA 1
ATOM 695 C C . ASP A 1 93 ? 8.652 1.892 6.529 1.00 94.62 93 ASP A C 1
ATOM 697 O O . ASP A 1 93 ? 7.746 1.074 6.717 1.00 94.62 93 ASP A O 1
ATOM 701 N N . PHE A 1 94 ? 8.472 3.191 6.805 1.00 95.00 94 PHE A N 1
ATOM 702 C CA . PHE A 1 94 ? 7.237 3.693 7.414 1.00 95.00 94 PHE A CA 1
ATOM 703 C C . PHE A 1 94 ? 6.005 3.520 6.514 1.00 95.00 94 PHE A C 1
ATOM 705 O O . PHE A 1 94 ? 4.890 3.493 7.039 1.00 95.00 94 PHE A O 1
ATOM 712 N N . LEU A 1 95 ? 6.192 3.368 5.194 1.00 95.94 95 LEU A N 1
ATOM 713 C CA . LEU A 1 95 ? 5.116 3.100 4.239 1.00 95.94 95 LEU A CA 1
ATOM 714 C C . LEU A 1 95 ? 4.646 1.644 4.266 1.00 95.94 95 LEU A C 1
ATOM 716 O O . LEU A 1 95 ? 3.570 1.364 3.744 1.00 95.94 95 LEU A O 1
ATOM 720 N N . LYS A 1 96 ? 5.386 0.729 4.912 1.00 96.00 96 LYS A N 1
ATOM 721 C CA . LYS A 1 96 ? 4.994 -0.681 5.112 1.00 96.00 96 LYS A CA 1
ATOM 722 C C . LYS A 1 96 ? 4.618 -1.394 3.807 1.00 96.00 96 LYS A C 1
ATOM 724 O O . LYS A 1 96 ? 3.681 -2.197 3.753 1.00 96.00 96 LYS A O 1
ATOM 729 N N . MET A 1 97 ? 5.338 -1.075 2.736 1.00 97.81 97 MET A N 1
ATOM 730 C CA . MET A 1 97 ? 5.195 -1.722 1.438 1.00 97.81 97 MET A CA 1
ATOM 731 C C . MET A 1 97 ? 5.962 -3.045 1.443 1.00 97.81 97 MET A C 1
ATOM 733 O O . MET A 1 97 ? 7.106 -3.112 1.016 1.00 97.81 97 MET A O 1
ATOM 737 N N . GLU A 1 98 ? 5.337 -4.098 1.965 1.00 97.31 98 GLU A N 1
ATOM 738 C CA . GLU A 1 98 ? 6.009 -5.369 2.270 1.00 97.31 98 GLU A CA 1
ATOM 739 C C . GLU A 1 98 ? 5.454 -6.563 1.483 1.00 97.31 98 GLU A C 1
ATOM 741 O O . GLU A 1 98 ? 5.964 -7.673 1.625 1.00 97.31 98 GLU A O 1
ATOM 746 N N . TRP A 1 99 ? 4.408 -6.381 0.673 1.00 97.94 99 TRP A N 1
ATOM 747 C CA . TRP A 1 99 ? 3.639 -7.499 0.119 1.00 97.94 99 TRP A CA 1
ATOM 748 C C . TRP A 1 99 ? 3.566 -7.496 -1.402 1.00 97.94 99 TRP A C 1
ATOM 750 O O . TRP A 1 99 ? 3.269 -6.483 -2.023 1.00 97.94 99 TRP A O 1
ATOM 760 N N . HIS A 1 100 ? 3.770 -8.663 -2.003 1.00 98.06 100 HIS A N 1
ATOM 761 C CA . HIS A 1 100 ? 3.541 -8.912 -3.423 1.00 98.06 100 HIS A CA 1
ATOM 762 C C . HIS A 1 100 ? 2.282 -9.740 -3.632 1.00 98.06 100 HIS A C 1
ATOM 764 O O . HIS A 1 100 ? 2.022 -10.680 -2.878 1.00 98.06 100 HIS A O 1
ATOM 770 N N . VAL A 1 101 ? 1.550 -9.451 -4.702 1.00 96.81 101 VAL A N 1
ATOM 771 C CA . VAL A 1 101 ? 0.355 -10.189 -5.118 1.00 96.81 101 VAL A CA 1
ATOM 772 C C . VAL A 1 101 ? 0.374 -10.405 -6.628 1.00 96.81 101 VAL A C 1
ATOM 774 O O . VAL A 1 101 ? 0.966 -9.623 -7.370 1.00 96.81 101 VAL A O 1
ATOM 777 N N . ARG A 1 102 ? -0.261 -11.481 -7.095 1.00 93.00 102 ARG A N 1
ATOM 778 C CA . ARG A 1 102 ? -0.516 -11.685 -8.523 1.00 93.00 102 ARG A CA 1
ATOM 779 C C . ARG A 1 102 ? -1.879 -11.098 -8.884 1.00 93.00 102 ARG A C 1
ATOM 781 O O . ARG A 1 102 ? -2.875 -11.453 -8.259 1.00 93.00 102 ARG A O 1
ATOM 788 N N . LEU A 1 103 ? -1.906 -10.227 -9.884 1.00 91.38 103 LEU A N 1
ATOM 789 C CA . LEU A 1 103 ? -3.122 -9.644 -10.444 1.00 91.38 103 LEU A CA 1
ATOM 790 C C . LEU A 1 103 ? -3.850 -10.658 -11.343 1.00 91.38 103 LEU A C 1
ATOM 792 O O . LEU A 1 103 ? -3.288 -11.689 -11.723 1.00 91.38 103 LEU A O 1
ATOM 796 N N . GLN A 1 104 ? -5.104 -10.374 -11.704 1.00 88.69 104 GLN A N 1
ATOM 797 C CA . GLN A 1 104 ? -5.899 -11.267 -12.562 1.00 88.69 104 GLN A CA 1
ATOM 798 C C . GLN A 1 104 ? -5.324 -11.451 -13.975 1.00 88.69 104 GLN A C 1
ATOM 800 O O . GLN A 1 104 ? -5.511 -12.507 -14.576 1.00 88.69 104 GLN A O 1
ATOM 805 N N . ASP A 1 105 ? -4.594 -10.464 -14.495 1.00 86.44 105 ASP A N 1
ATOM 806 C CA . ASP A 1 105 ? -3.890 -10.550 -15.782 1.00 86.44 105 ASP A CA 1
ATOM 807 C C . ASP A 1 105 ? -2.587 -11.377 -15.709 1.00 86.44 105 ASP A C 1
ATOM 809 O O . ASP A 1 105 ? -1.889 -11.555 -16.708 1.00 86.44 105 ASP A O 1
ATOM 813 N N . GLY A 1 106 ? -2.259 -11.906 -14.525 1.00 87.81 106 GLY A N 1
ATOM 814 C CA . GLY A 1 106 ? -1.075 -12.711 -14.259 1.00 87.81 106 GLY A CA 1
ATOM 815 C C . GLY A 1 106 ? 0.169 -11.908 -13.875 1.00 87.81 106 GLY A C 1
ATOM 816 O O . GLY A 1 106 ? 1.162 -12.523 -13.471 1.00 87.81 106 GLY A O 1
ATOM 817 N N . GLN A 1 107 ? 0.135 -10.573 -13.949 1.00 91.25 107 GLN A N 1
ATOM 818 C CA . GLN A 1 107 ? 1.261 -9.730 -13.559 1.00 91.25 107 GLN A CA 1
ATOM 819 C C . GLN A 1 107 ? 1.493 -9.772 -12.046 1.00 91.25 107 GLN A C 1
ATOM 821 O O . GLN A 1 107 ? 0.568 -9.926 -11.246 1.00 91.25 107 GLN A O 1
ATOM 826 N N . MET A 1 108 ? 2.757 -9.652 -11.642 1.00 93.50 108 MET A N 1
ATOM 827 C CA . MET A 1 108 ? 3.119 -9.481 -10.236 1.00 93.50 108 MET A CA 1
ATOM 828 C C . MET A 1 108 ? 3.112 -7.995 -9.899 1.00 93.50 108 MET A C 1
ATOM 830 O O . MET A 1 108 ? 3.754 -7.208 -10.589 1.00 93.50 108 MET A O 1
ATOM 834 N N . TYR A 1 109 ? 2.431 -7.637 -8.817 1.00 95.75 109 TYR A N 1
ATOM 835 C CA . TYR A 1 109 ? 2.392 -6.283 -8.286 1.00 95.75 109 TYR A CA 1
ATOM 836 C C . TYR A 1 109 ? 2.959 -6.252 -6.870 1.00 95.75 109 TYR A C 1
ATOM 838 O O . TYR A 1 109 ? 2.615 -7.098 -6.040 1.00 95.75 109 TYR A O 1
ATOM 846 N N . GLY A 1 110 ? 3.795 -5.257 -6.589 1.00 95.19 110 GLY A N 1
ATOM 847 C CA . GLY A 1 110 ? 4.389 -5.034 -5.278 1.00 95.19 110 GLY A CA 1
ATOM 848 C C . GLY A 1 110 ? 5.870 -4.638 -5.343 1.00 95.19 110 GLY A C 1
ATOM 849 O O . GLY A 1 110 ? 6.423 -4.483 -6.433 1.00 95.19 110 GLY A O 1
ATOM 850 N N . PRO A 1 111 ? 6.517 -4.475 -4.178 1.00 97.50 111 PRO A N 1
ATOM 851 C CA . PRO A 1 111 ? 5.928 -4.658 -2.853 1.00 97.50 111 PRO A CA 1
ATOM 852 C C . PRO A 1 111 ? 4.979 -3.499 -2.495 1.00 97.50 111 PRO A C 1
ATOM 854 O O . PRO A 1 111 ? 5.231 -2.354 -2.847 1.00 97.50 111 PRO A O 1
ATOM 857 N N . THR A 1 112 ? 3.855 -3.791 -1.841 1.00 97.62 112 THR A N 1
ATOM 858 C CA . THR A 1 112 ? 2.795 -2.826 -1.513 1.00 97.62 112 THR A CA 1
ATOM 859 C C . THR A 1 112 ? 2.246 -3.034 -0.099 1.00 97.62 112 THR A C 1
ATOM 861 O O . THR A 1 112 ? 2.664 -3.949 0.616 1.00 97.62 112 THR A O 1
ATOM 864 N N . THR A 1 113 ? 1.344 -2.154 0.331 1.00 97.50 113 THR A N 1
ATOM 865 C CA . THR A 1 113 ? 0.760 -2.159 1.676 1.00 97.50 113 THR A CA 1
ATOM 866 C C . THR A 1 113 ? -0.411 -3.135 1.778 1.00 97.50 113 THR A C 1
ATOM 868 O O . THR A 1 113 ? -1.059 -3.480 0.788 1.00 97.50 113 THR A O 1
ATOM 871 N N . VAL A 1 114 ? -0.746 -3.546 3.004 1.00 97.19 114 VAL A N 1
ATOM 872 C CA . VAL A 1 114 ? -1.973 -4.323 3.258 1.00 97.19 114 VAL A CA 1
ATOM 873 C C . VAL A 1 114 ? -3.230 -3.510 2.915 1.00 97.19 114 VAL A C 1
ATOM 875 O O . VAL A 1 114 ? -4.213 -4.078 2.442 1.00 97.19 114 VAL A O 1
ATOM 878 N N . GLY A 1 115 ? -3.185 -2.181 3.082 1.00 95.94 115 GLY A N 1
ATOM 879 C CA . GLY A 1 115 ? -4.247 -1.273 2.646 1.00 95.94 115 GLY A CA 1
ATOM 880 C C . GLY A 1 115 ? -4.511 -1.350 1.143 1.00 95.94 115 GLY A C 1
ATOM 881 O O . GLY A 1 115 ? -5.641 -1.608 0.738 1.00 95.94 115 GLY A O 1
ATOM 882 N N . THR A 1 116 ? -3.467 -1.259 0.317 1.00 97.31 116 THR A N 1
ATOM 883 C CA . THR A 1 116 ? -3.598 -1.379 -1.143 1.00 97.3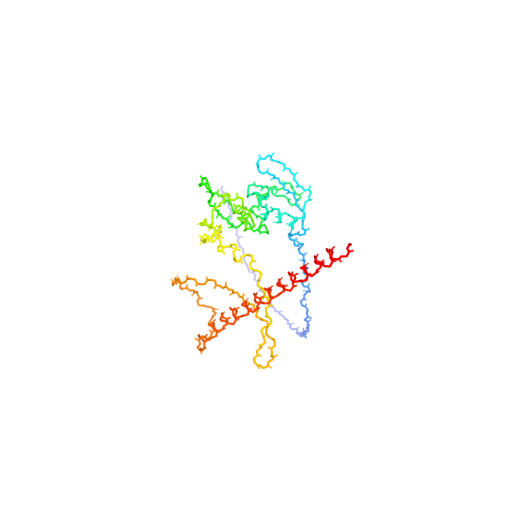1 116 THR A CA 1
ATOM 884 C C . THR A 1 116 ? -4.201 -2.714 -1.550 1.00 97.31 116 THR A C 1
ATOM 886 O O . THR A 1 116 ? -5.060 -2.768 -2.425 1.00 97.31 116 THR A O 1
ATOM 889 N N . LEU A 1 117 ? -3.792 -3.805 -0.900 1.00 97.38 117 LEU A N 1
ATOM 890 C CA . LEU A 1 117 ? -4.353 -5.125 -1.180 1.00 97.38 117 LEU A CA 1
ATOM 891 C C . LEU A 1 117 ? -5.847 -5.214 -0.834 1.00 97.38 117 LEU A C 1
ATOM 893 O O . LEU A 1 117 ? -6.597 -5.883 -1.546 1.00 97.38 117 LEU A O 1
ATOM 897 N N . ARG A 1 118 ? -6.291 -4.518 0.220 1.00 96.56 118 ARG A N 1
ATOM 898 C CA . ARG A 1 118 ? -7.714 -4.388 0.562 1.00 96.56 118 ARG A CA 1
ATOM 899 C C . ARG A 1 118 ? -8.481 -3.657 -0.535 1.00 96.56 118 ARG A C 1
ATOM 901 O O . ARG A 1 118 ? -9.532 -4.136 -0.954 1.00 96.56 118 ARG A O 1
ATOM 908 N N . GLU A 1 119 ? -7.939 -2.548 -1.028 1.00 94.88 119 GLU A N 1
ATOM 909 C CA . GLU A 1 119 ? -8.540 -1.796 -2.134 1.00 94.88 119 GLU A CA 1
ATOM 910 C C . GLU A 1 119 ? -8.582 -2.620 -3.422 1.00 94.88 119 GLU A C 1
ATOM 912 O O . GLU A 1 119 ? -9.618 -2.697 -4.076 1.00 94.88 119 GLU A O 1
ATOM 917 N N . PHE A 1 120 ? -7.508 -3.338 -3.748 1.00 95.19 120 PHE A N 1
ATOM 918 C CA . PHE A 1 120 ? -7.476 -4.211 -4.922 1.00 95.19 120 PHE A CA 1
ATOM 919 C C . PHE A 1 120 ? -8.521 -5.322 -4.846 1.00 95.19 120 PHE A C 1
ATOM 921 O O . PHE A 1 120 ? -9.100 -5.684 -5.871 1.00 95.19 120 PHE A O 1
ATOM 928 N N . LEU A 1 121 ? -8.773 -5.869 -3.654 1.00 94.56 121 LEU A N 1
ATOM 929 C CA . LEU A 1 121 ? -9.830 -6.854 -3.455 1.00 94.56 121 LEU A CA 1
ATOM 930 C C . LEU A 1 121 ? -11.219 -6.218 -3.622 1.00 94.56 121 LEU A C 1
ATOM 932 O O . LEU A 1 121 ? -12.072 -6.778 -4.310 1.00 94.56 121 LEU A O 1
ATOM 936 N N . ARG A 1 122 ? -11.429 -5.025 -3.047 1.00 93.38 122 ARG A N 1
ATOM 937 C CA . ARG A 1 122 ? -12.679 -4.249 -3.144 1.00 93.38 122 ARG A CA 1
ATOM 938 C C . ARG A 1 122 ? -13.035 -3.916 -4.596 1.00 93.38 122 ARG A C 1
ATOM 940 O O . ARG A 1 122 ? -14.183 -4.098 -4.997 1.00 93.38 122 ARG A O 1
ATOM 947 N N . GLU A 1 123 ? -12.044 -3.505 -5.381 1.00 91.75 123 GLU A N 1
ATOM 948 C CA . GLU A 1 123 ? -12.171 -3.165 -6.806 1.00 91.75 123 GLU A CA 1
ATOM 949 C C . GLU A 1 123 ? -12.076 -4.391 -7.737 1.00 91.75 123 GLU A C 1
ATOM 951 O O . GLU A 1 123 ? -12.143 -4.258 -8.957 1.00 91.75 123 GLU A O 1
ATOM 956 N N . ARG A 1 124 ? -11.941 -5.607 -7.182 1.00 93.25 124 ARG A N 1
ATOM 957 C CA . ARG A 1 124 ? -11.803 -6.874 -7.929 1.00 93.25 124 ARG A CA 1
ATOM 958 C C . ARG A 1 124 ? -10.638 -6.888 -8.925 1.00 93.25 124 ARG A C 1
ATOM 960 O O . ARG A 1 124 ? -10.709 -7.570 -9.944 1.00 93.25 124 ARG A O 1
ATOM 967 N N . ILE A 1 125 ? -9.562 -6.170 -8.623 1.00 92.75 125 ILE A N 1
ATOM 968 C CA . ILE A 1 125 ? -8.279 -6.228 -9.342 1.00 92.75 125 ILE A CA 1
ATOM 969 C C . ILE A 1 125 ? -7.538 -7.532 -8.987 1.00 92.75 125 ILE A C 1
ATOM 971 O O . ILE A 1 125 ? -6.856 -8.132 -9.821 1.00 92.75 125 ILE A O 1
ATOM 975 N N . VAL A 1 126 ? -7.721 -8.005 -7.750 1.00 93.69 126 VAL A N 1
ATOM 976 C CA . VAL A 1 126 ? -7.294 -9.326 -7.261 1.00 93.69 126 VAL A CA 1
ATOM 977 C C . VAL A 1 126 ? -8.506 -10.134 -6.794 1.00 93.69 126 VAL A C 1
ATOM 979 O O . VAL A 1 126 ? -9.600 -9.596 -6.624 1.00 93.69 126 VAL A O 1
ATOM 982 N N . VAL A 1 127 ? -8.323 -11.441 -6.626 1.00 90.31 127 VAL A N 1
ATOM 983 C CA . VAL A 1 127 ? -9.363 -12.395 -6.205 1.00 90.31 127 VAL A CA 1
ATOM 984 C C . VAL A 1 127 ? -9.176 -12.814 -4.744 1.00 90.31 127 VAL A C 1
ATOM 986 O O . VAL A 1 127 ? -8.079 -12.710 -4.200 1.00 90.31 127 VAL A O 1
ATOM 989 N N . GLU A 1 128 ? -10.242 -13.281 -4.090 1.00 88.06 128 GLU A N 1
ATOM 990 C CA . GLU A 1 128 ? -10.227 -13.657 -2.663 1.00 88.06 128 GLU A CA 1
ATOM 991 C C . GLU A 1 128 ? -9.278 -14.826 -2.355 1.00 88.06 128 GLU A C 1
ATOM 993 O O . GLU A 1 128 ? -8.653 -14.865 -1.296 1.00 88.06 128 GLU A O 1
ATOM 998 N N . ASP A 1 129 ? -9.122 -15.759 -3.291 1.00 88.94 129 ASP A N 1
ATOM 999 C CA . ASP A 1 129 ? -8.205 -16.897 -3.191 1.00 88.94 129 ASP A CA 1
ATOM 1000 C C . ASP A 1 129 ? -6.757 -16.542 -3.574 1.00 88.94 129 ASP A C 1
ATOM 1002 O O . ASP A 1 129 ? -5.880 -17.412 -3.584 1.00 88.94 129 ASP A O 1
ATOM 1006 N N . ALA A 1 130 ? -6.472 -15.265 -3.866 1.00 93.19 130 ALA A N 1
ATOM 1007 C CA . ALA A 1 130 ? -5.128 -14.818 -4.191 1.00 93.19 130 ALA A CA 1
ATOM 1008 C C . ALA A 1 130 ? -4.154 -15.107 -3.041 1.00 93.19 130 ALA A C 1
ATOM 1010 O O . ALA A 1 130 ? -4.433 -14.889 -1.860 1.00 93.19 130 ALA A O 1
ATOM 1011 N N . MET A 1 131 ? -2.955 -15.547 -3.413 1.00 94.94 131 MET A N 1
ATOM 1012 C CA . MET A 1 131 ? -1.839 -15.709 -2.488 1.00 94.94 131 MET A CA 1
ATOM 1013 C C . MET A 1 131 ? -0.962 -14.464 -2.526 1.00 94.94 131 MET A C 1
ATOM 1015 O O . MET A 1 131 ? -0.567 -14.007 -3.600 1.00 94.94 131 MET A O 1
ATOM 1019 N N . VAL A 1 132 ? -0.587 -13.979 -1.349 1.00 96.81 132 VAL A N 1
ATOM 1020 C CA . VAL A 1 132 ? 0.357 -12.875 -1.175 1.00 96.81 132 VAL A CA 1
ATOM 1021 C C . VAL A 1 132 ? 1.691 -13.398 -0.665 1.00 96.81 132 VAL A C 1
ATOM 1023 O O . VAL A 1 132 ? 1.750 -14.422 0.018 1.00 96.81 132 VAL A O 1
ATOM 1026 N N . THR A 1 133 ? 2.776 -12.720 -1.030 1.00 97.44 133 THR A N 1
ATOM 1027 C CA . THR A 1 133 ? 4.144 -13.075 -0.630 1.00 97.44 133 THR A CA 1
ATOM 1028 C C . THR A 1 133 ? 4.795 -11.888 0.057 1.00 97.44 133 THR A C 1
ATOM 1030 O O . THR A 1 133 ? 4.860 -10.810 -0.526 1.00 97.44 133 THR A O 1
ATOM 1033 N N . HIS A 1 134 ? 5.299 -12.082 1.270 1.00 96.81 134 HIS A N 1
ATOM 1034 C CA . HIS A 1 134 ? 6.061 -11.050 1.964 1.00 96.81 134 HIS A CA 1
ATOM 1035 C C . HIS A 1 134 ? 7.419 -10.857 1.279 1.00 96.81 134 HIS A C 1
ATOM 1037 O O . HIS A 1 134 ? 8.125 -11.832 1.014 1.00 96.81 134 HIS A O 1
ATOM 1043 N N . ASP A 1 135 ? 7.819 -9.608 1.045 1.00 93.94 135 ASP A N 1
ATOM 1044 C CA . ASP A 1 135 ? 8.996 -9.269 0.254 1.00 93.94 135 ASP A CA 1
ATOM 1045 C C . ASP A 1 135 ? 10.290 -9.818 0.864 1.00 93.94 135 ASP A C 1
ATOM 1047 O O . ASP A 1 135 ? 10.944 -10.644 0.242 1.00 93.94 135 ASP A O 1
ATOM 1051 N N . HIS A 1 136 ? 10.636 -9.477 2.105 1.00 89.44 136 HIS A N 1
ATOM 1052 C CA . HIS A 1 136 ? 11.886 -9.970 2.703 1.00 89.44 136 HIS A CA 1
ATOM 1053 C C . HIS A 1 136 ? 11.806 -11.407 3.227 1.00 89.44 136 HIS A C 1
ATOM 1055 O O . HIS A 1 136 ? 12.722 -12.199 3.016 1.00 89.44 136 HIS A O 1
ATOM 1061 N N . LYS A 1 137 ? 10.705 -11.770 3.898 1.00 91.88 137 LYS A N 1
ATOM 1062 C CA . LYS A 1 137 ? 10.565 -13.088 4.545 1.00 91.88 137 LYS A CA 1
ATOM 1063 C C . LYS A 1 137 ? 10.311 -14.216 3.547 1.00 91.88 137 LYS A C 1
ATOM 1065 O O . LYS A 1 137 ? 10.478 -15.381 3.897 1.00 91.88 137 LYS A O 1
ATOM 1070 N N . LYS A 1 138 ? 9.859 -13.879 2.331 1.00 90.31 138 LYS A N 1
ATOM 1071 C CA . LYS A 1 138 ? 9.438 -14.821 1.278 1.00 90.31 138 LYS A CA 1
ATOM 1072 C C . LYS A 1 138 ? 8.361 -15.818 1.735 1.00 90.31 138 LYS A C 1
ATOM 1074 O O . LYS A 1 138 ? 8.101 -16.812 1.060 1.00 90.31 138 LYS A O 1
ATOM 1079 N N . THR A 1 139 ? 7.703 -15.540 2.860 1.00 91.56 139 THR A N 1
ATOM 1080 C CA . THR A 1 139 ? 6.556 -16.296 3.354 1.00 91.56 139 THR A CA 1
ATOM 1081 C C . THR A 1 139 ? 5.338 -15.991 2.495 1.00 91.56 139 THR A C 1
ATOM 1083 O O . THR A 1 139 ? 5.172 -14.874 2.003 1.00 91.56 139 THR A O 1
ATOM 1086 N N . ARG A 1 140 ? 4.483 -16.996 2.303 1.00 93.31 140 ARG A N 1
ATOM 1087 C CA . ARG A 1 140 ? 3.269 -16.893 1.490 1.00 93.31 140 ARG A CA 1
ATOM 1088 C C . ARG A 1 140 ? 2.047 -17.196 2.338 1.00 93.31 140 ARG A C 1
ATOM 1090 O O . ARG A 1 140 ? 2.105 -18.093 3.173 1.00 93.31 140 ARG A O 1
ATOM 1097 N N . MET A 1 141 ? 0.952 -16.486 2.097 1.00 94.06 141 MET A N 1
ATOM 1098 C CA . MET A 1 141 ? -0.327 -16.740 2.761 1.00 94.06 141 MET A CA 1
ATOM 1099 C C . MET A 1 141 ? -1.515 -16.293 1.903 1.00 94.06 141 MET A C 1
ATOM 1101 O O . MET A 1 141 ? -1.316 -15.514 0.968 1.00 94.06 141 MET A O 1
ATOM 1105 N N . PRO A 1 142 ? -2.736 -16.773 2.196 1.00 96.06 142 PRO A N 1
ATOM 1106 C CA . PRO A 1 142 ? -3.946 -16.268 1.557 1.00 96.06 142 PRO A CA 1
ATOM 1107 C C . PRO A 1 142 ? -4.154 -14.779 1.851 1.00 96.06 142 PRO A C 1
ATOM 1109 O O . PRO A 1 142 ? -3.976 -14.339 2.990 1.00 96.06 142 PRO A O 1
ATOM 1112 N N . LEU A 1 143 ? -4.580 -14.013 0.845 1.00 94.06 143 LEU A N 1
ATOM 1113 C CA . LEU A 1 143 ? -4.862 -12.581 0.970 1.00 94.06 143 LEU A CA 1
ATOM 1114 C C . LEU A 1 143 ? -5.869 -12.299 2.093 1.00 94.06 143 LEU A C 1
ATOM 1116 O O . LEU A 1 143 ? -5.637 -11.437 2.935 1.00 94.06 143 LEU A O 1
ATOM 1120 N N . VAL A 1 144 ? -6.954 -13.072 2.155 1.00 92.75 144 VAL A N 1
ATOM 1121 C CA . VAL A 1 144 ? -8.001 -12.901 3.176 1.00 92.75 144 VAL A CA 1
ATOM 1122 C C . VAL A 1 144 ? -7.460 -13.110 4.596 1.00 92.75 144 VAL A C 1
ATOM 1124 O O . VAL A 1 144 ? -7.866 -12.400 5.514 1.00 92.75 144 VAL A O 1
ATOM 1127 N N . ALA A 1 145 ? -6.503 -14.024 4.787 1.00 9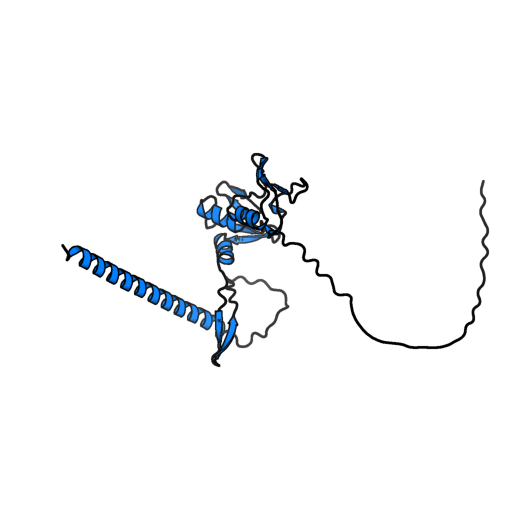0.50 145 ALA A N 1
ATOM 1128 C CA . ALA A 1 145 ? -5.867 -14.229 6.088 1.00 90.50 145 ALA A CA 1
ATOM 1129 C C . ALA A 1 145 ? -5.007 -13.021 6.491 1.00 90.50 145 ALA A C 1
ATOM 1131 O O . ALA A 1 145 ? -5.079 -12.577 7.635 1.00 90.50 145 ALA A O 1
ATOM 1132 N N . LEU A 1 146 ? -4.246 -12.449 5.548 1.00 93.81 146 LEU A N 1
ATOM 1133 C CA . LEU A 1 146 ? -3.475 -11.225 5.785 1.00 93.81 146 LEU A CA 1
ATOM 1134 C C . LEU A 1 146 ? -4.375 -10.054 6.194 1.00 93.81 146 LEU A C 1
ATOM 1136 O O . LEU A 1 146 ? -4.091 -9.377 7.180 1.00 93.81 146 LEU A O 1
ATOM 1140 N N . LEU A 1 147 ? -5.475 -9.837 5.470 1.00 93.12 147 LEU A N 1
ATOM 1141 C CA . LEU A 1 147 ? -6.427 -8.773 5.791 1.00 93.12 147 LEU A CA 1
ATOM 1142 C C . LEU A 1 147 ? -7.036 -8.972 7.185 1.00 93.12 147 LEU A C 1
ATOM 1144 O O . LEU A 1 147 ? -7.031 -8.044 7.990 1.00 93.12 147 LEU A O 1
ATOM 1148 N N . ALA A 1 148 ? -7.469 -10.193 7.513 1.00 88.25 148 ALA A N 1
ATOM 1149 C CA . ALA A 1 148 ? -8.056 -10.503 8.815 1.00 88.25 148 ALA A CA 1
ATOM 1150 C C . ALA A 1 148 ? -7.101 -10.235 9.993 1.00 88.25 148 ALA A C 1
ATOM 1152 O O . ALA A 1 148 ? -7.537 -9.735 11.029 1.00 88.25 148 ALA A O 1
ATOM 1153 N N . MET A 1 149 ? -5.804 -10.529 9.840 1.00 87.00 149 MET A N 1
ATOM 1154 C CA . MET A 1 149 ? -4.796 -10.245 10.871 1.00 87.00 149 MET A CA 1
ATOM 1155 C C . MET A 1 149 ? -4.565 -8.745 11.090 1.00 87.00 149 MET A C 1
ATOM 1157 O O . MET A 1 149 ? -4.226 -8.343 12.201 1.00 87.00 149 MET A O 1
ATOM 1161 N N . ASN A 1 150 ? -4.736 -7.928 10.048 1.00 87.50 150 ASN A N 1
ATOM 1162 C CA . ASN A 1 150 ? -4.479 -6.489 10.096 1.00 87.50 150 ASN A CA 1
ATOM 1163 C C . ASN A 1 150 ? -5.722 -5.653 10.433 1.00 87.50 150 ASN A C 1
ATOM 1165 O O . ASN A 1 150 ? -5.572 -4.537 10.923 1.00 87.50 150 ASN A O 1
ATOM 1169 N N . ASP A 1 151 ? -6.924 -6.173 10.179 1.00 80.19 151 ASP A N 1
ATOM 1170 C CA . ASP A 1 151 ? -8.194 -5.491 10.466 1.00 80.19 151 ASP A CA 1
ATOM 1171 C C . ASP A 1 151 ? -8.708 -5.741 11.888 1.00 80.19 151 ASP A C 1
ATOM 1173 O O . ASP A 1 151 ? -9.593 -5.032 12.373 1.00 80.19 151 ASP A O 1
ATOM 1177 N N . PHE A 1 152 ? -8.147 -6.723 12.594 1.00 66.56 152 PHE A N 1
ATOM 1178 C CA . PHE A 1 152 ? -8.470 -6.937 13.996 1.00 66.56 152 PHE A CA 1
ATOM 1179 C C . PHE A 1 152 ? -7.674 -5.990 14.896 1.00 66.56 152 PHE A C 1
ATOM 1181 O O . PHE A 1 152 ? -6.495 -6.204 15.172 1.00 66.56 152 PHE A O 1
ATOM 1188 N N . GLU A 1 153 ? -8.350 -4.990 15.462 1.00 51.69 153 GLU A N 1
ATOM 1189 C CA . GLU A 1 153 ? -7.867 -4.385 16.699 1.00 51.69 153 GLU A CA 1
ATOM 1190 C C . GLU A 1 153 ? -7.940 -5.439 17.816 1.00 51.69 153 GLU A C 1
ATOM 1192 O O . GLU A 1 153 ? -9.032 -5.961 18.094 1.00 51.69 153 GLU A O 1
ATOM 1197 N N . PRO A 1 154 ? -6.833 -5.767 18.511 1.00 46.56 154 PRO A N 1
ATOM 1198 C CA . PRO A 1 154 ? -6.932 -6.547 19.729 1.00 46.56 154 PRO A CA 1
ATOM 1199 C C . PRO A 1 154 ? -7.701 -5.701 20.745 1.00 46.56 154 PRO A C 1
ATOM 1201 O O . PRO A 1 154 ? -7.146 -4.805 21.385 1.00 46.56 154 PRO A O 1
ATOM 1204 N N . LYS A 1 155 ? -9.001 -5.977 20.905 1.00 35.91 155 LYS A N 1
ATOM 1205 C CA . LYS A 1 155 ? -9.782 -5.423 22.012 1.00 35.91 155 LYS A CA 1
ATOM 1206 C C . LYS A 1 155 ? -9.065 -5.829 23.298 1.00 35.91 155 LYS A C 1
ATOM 1208 O O . LYS A 1 155 ? -9.011 -7.009 23.641 1.00 35.91 155 LYS A O 1
ATOM 1213 N N . LYS A 1 156 ? -8.477 -4.851 23.991 1.00 40.16 156 LYS A N 1
ATOM 1214 C CA . LYS A 1 156 ? -7.946 -5.040 25.343 1.00 40.16 156 LYS A CA 1
ATOM 1215 C C . LYS A 1 156 ? -9.130 -5.381 26.233 1.00 40.16 156 LYS A C 1
ATOM 1217 O O . LYS A 1 156 ? -9.957 -4.518 26.518 1.00 40.16 156 LYS A O 1
ATOM 1222 N N . TYR A 1 157 ? -9.220 -6.634 26.654 1.00 44.41 157 TYR A N 1
ATOM 1223 C CA . TYR A 1 157 ? -10.187 -7.027 27.664 1.00 44.41 157 TYR A CA 1
ATOM 1224 C C . TYR A 1 157 ? -9.503 -6.988 29.025 1.00 44.41 157 TYR A C 1
ATOM 1226 O O . TYR A 1 157 ? -8.375 -7.455 29.197 1.00 44.41 157 TYR A O 1
ATOM 1234 N N . ILE A 1 158 ? -10.204 -6.425 30.003 1.00 43.31 158 ILE A N 1
ATOM 1235 C CA . ILE A 1 158 ? -9.873 -6.649 31.403 1.00 43.31 158 ILE A CA 1
ATOM 1236 C C . ILE A 1 158 ? -10.466 -8.015 31.742 1.00 43.31 158 ILE A C 1
ATOM 1238 O O . ILE A 1 158 ? -11.682 -8.145 31.882 1.00 43.31 158 ILE A O 1
ATOM 1242 N N . ALA A 1 159 ? -9.622 -9.037 31.821 1.00 46.00 159 ALA A N 1
ATOM 1243 C CA . ALA A 1 159 ? -10.020 -10.312 32.388 1.00 46.00 159 ALA A CA 1
ATOM 1244 C C . ALA A 1 159 ? -10.098 -10.126 33.904 1.00 46.00 159 ALA A C 1
ATOM 1246 O O . ALA A 1 159 ? -9.121 -9.728 34.530 1.00 46.00 159 ALA A O 1
ATOM 1247 N N . VAL A 1 160 ? -11.266 -10.355 34.495 1.00 39.78 160 VAL A N 1
ATOM 1248 C CA . VAL A 1 160 ? -11.412 -10.374 35.952 1.00 39.78 160 VAL A CA 1
ATOM 1249 C C . VAL A 1 160 ? -11.350 -11.830 36.378 1.00 39.78 160 VAL A C 1
ATOM 1251 O O . VAL A 1 160 ? -12.132 -12.641 35.879 1.00 39.78 160 VAL A O 1
ATOM 1254 N N . ASP A 1 161 ? -10.393 -12.179 37.231 1.00 54.91 161 ASP A N 1
ATOM 1255 C CA . ASP A 1 161 ? -10.317 -13.533 37.769 1.00 54.91 161 ASP A CA 1
ATOM 1256 C C . ASP A 1 161 ? -11.439 -13.803 38.787 1.00 54.91 161 ASP A C 1
ATOM 1258 O O . ASP A 1 161 ? -12.217 -12.925 39.170 1.00 54.91 161 ASP A O 1
ATOM 1262 N N . VAL A 1 162 ? -11.522 -15.052 39.239 1.00 43.47 162 VAL A N 1
ATOM 1263 C CA . VAL A 1 162 ? -12.525 -15.512 40.213 1.00 43.47 162 VAL A CA 1
ATOM 1264 C C . VAL A 1 162 ? -12.389 -14.831 41.585 1.00 43.47 162 VAL A C 1
ATOM 1266 O O . VAL A 1 162 ? -13.331 -14.873 42.373 1.00 43.47 162 VAL A O 1
ATOM 1269 N N . ALA A 1 163 ? -11.251 -14.186 41.865 1.00 61.66 163 ALA A N 1
ATOM 1270 C CA . ALA A 1 163 ? -10.999 -13.399 43.070 1.00 61.66 163 ALA A CA 1
ATOM 1271 C C . ALA A 1 163 ? -11.333 -11.902 42.889 1.00 61.66 163 ALA A C 1
ATOM 1273 O O . ALA A 1 163 ? -11.177 -11.117 43.825 1.00 61.66 163 ALA A O 1
ATOM 1274 N N . GLY A 1 164 ? -11.819 -11.489 41.712 1.00 41.09 164 GLY A N 1
ATOM 1275 C CA . GLY A 1 164 ? -12.150 -10.097 41.406 1.00 41.09 164 GLY A CA 1
ATOM 1276 C C . GLY A 1 164 ? -10.952 -9.252 40.959 1.00 41.09 164 GLY A C 1
ATOM 1277 O O . GLY A 1 164 ? -11.085 -8.035 40.804 1.00 41.09 164 GLY A O 1
ATOM 1278 N N . GLN A 1 165 ? -9.786 -9.861 40.738 1.00 47.44 165 GLN A N 1
ATOM 1279 C CA . GLN A 1 165 ? -8.573 -9.167 40.327 1.00 47.44 165 GLN A CA 1
ATOM 1280 C C . GLN A 1 165 ? -8.570 -8.926 38.815 1.00 47.44 165 GLN A C 1
ATOM 1282 O O . GLN A 1 165 ? -8.835 -9.815 38.007 1.00 47.44 165 GLN A O 1
ATOM 1287 N N . ARG A 1 166 ? -8.300 -7.673 38.433 1.00 38.97 166 ARG A N 1
ATOM 1288 C CA . ARG A 1 166 ? -8.287 -7.206 37.043 1.00 38.97 166 ARG A CA 1
ATOM 1289 C C . ARG A 1 166 ? -6.930 -7.486 36.405 1.00 38.97 166 ARG A C 1
ATOM 1291 O O . ARG A 1 166 ? -5.944 -6.850 36.764 1.00 38.97 166 ARG A O 1
ATOM 1298 N N . HIS A 1 167 ? -6.910 -8.353 35.406 1.00 42.06 167 HIS A N 1
ATOM 1299 C CA . HIS A 1 167 ? -5.752 -8.648 34.570 1.00 42.06 167 HIS A CA 1
ATOM 1300 C C . HIS A 1 167 ? -5.953 -8.058 33.177 1.00 42.06 167 HIS A C 1
ATOM 1302 O O . HIS A 1 167 ? -7.019 -8.186 32.573 1.00 42.06 167 HIS A O 1
ATOM 1308 N N . LEU A 1 168 ? -4.923 -7.399 32.648 1.00 34.41 168 LEU A N 1
ATOM 1309 C CA . LEU A 1 168 ? -4.929 -6.941 31.263 1.00 34.41 168 LEU A CA 1
ATOM 1310 C C . LEU A 1 168 ? -4.636 -8.145 30.359 1.00 34.41 168 LEU A C 1
ATOM 1312 O O . LEU A 1 168 ? -3.506 -8.627 30.329 1.00 34.41 168 LEU A O 1
ATOM 1316 N N . ALA A 1 169 ? -5.638 -8.634 29.630 1.00 42.84 169 ALA A N 1
ATOM 1317 C CA . ALA A 1 169 ? -5.460 -9.730 28.684 1.00 42.84 169 ALA A CA 1
ATOM 1318 C C . ALA A 1 169 ? -5.374 -9.176 27.255 1.00 42.84 169 ALA A C 1
ATOM 1320 O O . ALA A 1 169 ? -6.314 -8.554 26.752 1.00 42.84 169 ALA A O 1
ATOM 1321 N N . VAL A 1 170 ? -4.237 -9.410 26.593 1.00 37.94 170 VAL A N 1
ATOM 1322 C CA . VAL A 1 170 ? -4.063 -9.168 25.155 1.00 37.94 170 VAL A CA 1
ATOM 1323 C C . VAL A 1 170 ? -4.305 -10.494 24.447 1.00 37.94 170 VAL A C 1
ATOM 1325 O O . VAL A 1 170 ? -3.481 -11.402 24.519 1.00 37.94 170 VAL A O 1
ATOM 1328 N N . LEU A 1 171 ? -5.464 -10.633 23.804 1.00 38.66 171 LEU A N 1
ATOM 1329 C CA . LEU A 1 171 ? -5.812 -11.849 23.076 1.00 38.66 171 LEU A CA 1
ATOM 1330 C C . LEU A 1 171 ? -5.262 -11.746 21.649 1.00 38.66 171 LEU A C 1
ATOM 1332 O O . LEU A 1 171 ? -5.840 -11.065 20.806 1.00 38.66 171 LEU A O 1
ATOM 1336 N N . VAL A 1 172 ? -4.132 -12.408 21.392 1.00 35.78 172 VAL A N 1
ATOM 1337 C CA . VAL A 1 172 ? -3.634 -12.650 20.032 1.00 35.78 172 VAL A CA 1
ATOM 1338 C C . VAL A 1 172 ? -4.285 -13.940 19.546 1.00 35.78 172 VAL A C 1
ATOM 1340 O O . VAL A 1 172 ? -3.916 -15.030 19.981 1.00 35.78 172 VAL A O 1
ATOM 1343 N N . THR A 1 173 ? -5.291 -13.842 18.679 1.00 35.66 173 THR A N 1
ATOM 1344 C CA . THR A 1 173 ? -5.847 -15.018 18.003 1.00 35.66 173 THR A CA 1
ATOM 1345 C C . THR A 1 173 ? -4.873 -15.459 16.916 1.00 35.66 173 THR A C 1
ATOM 1347 O O . THR A 1 173 ? -4.988 -15.043 15.766 1.00 35.66 173 THR A O 1
ATOM 1350 N N . ALA A 1 174 ? -3.888 -16.278 17.282 1.00 33.84 174 ALA A N 1
ATOM 1351 C CA . ALA A 1 174 ? -3.151 -17.055 16.298 1.00 33.84 174 ALA A CA 1
ATOM 1352 C C . ALA A 1 174 ? -4.130 -18.064 15.682 1.00 33.84 174 ALA A C 1
ATOM 1354 O O . ALA A 1 174 ? -4.651 -18.939 16.376 1.00 33.84 174 ALA A O 1
ATOM 1355 N N . LEU A 1 175 ? -4.424 -17.903 14.393 1.00 33.22 175 LEU A N 1
ATOM 1356 C CA . LEU A 1 175 ? -5.030 -18.963 13.599 1.00 33.22 175 LEU A CA 1
ATOM 1357 C C . LEU A 1 175 ? -3.945 -20.024 13.389 1.00 33.22 175 LEU A C 1
ATOM 1359 O O . LEU A 1 175 ? -3.089 -19.873 12.523 1.00 33.22 175 LEU A O 1
ATOM 1363 N N . ASP A 1 176 ? -3.943 -21.047 14.238 1.00 31.34 176 ASP A N 1
ATOM 1364 C CA . ASP A 1 176 ? -3.164 -22.263 14.023 1.00 31.34 176 ASP A CA 1
ATOM 1365 C C . ASP A 1 176 ? -4.045 -23.272 13.277 1.00 31.34 176 ASP A C 1
ATOM 1367 O O . ASP A 1 176 ? -4.965 -23.859 13.849 1.00 31.34 176 ASP A O 1
ATOM 1371 N N . GLU A 1 177 ? -3.777 -23.448 11.984 1.00 36.88 177 GLU A N 1
ATOM 1372 C CA . GLU A 1 177 ? -4.108 -24.680 11.278 1.00 36.88 177 GLU A CA 1
ATOM 1373 C C . GLU A 1 177 ? -2.813 -25.470 11.093 1.00 36.88 177 GLU A C 1
ATOM 1375 O O . GLU A 1 177 ? -2.001 -25.182 10.216 1.00 36.88 177 GLU A O 1
ATOM 1380 N N . SER A 1 178 ? -2.652 -26.475 11.957 1.00 44.62 178 SER A N 1
ATOM 1381 C CA . SER A 1 178 ? -2.027 -27.770 11.689 1.00 44.62 178 SER A CA 1
ATOM 1382 C C . SER A 1 178 ? -1.031 -27.791 10.527 1.00 44.62 178 SER A C 1
ATOM 1384 O O . SER A 1 178 ? -1.471 -27.926 9.397 1.00 44.62 178 SER A O 1
ATOM 1386 N N . HIS A 1 179 ? 0.276 -27.759 10.799 1.00 35.44 179 HIS A N 1
ATOM 1387 C CA . HIS A 1 179 ? 1.309 -28.598 10.163 1.00 35.44 179 HIS A CA 1
ATOM 1388 C C . HIS A 1 179 ? 2.600 -28.487 10.994 1.00 35.44 179 HIS A C 1
ATOM 1390 O O . HIS A 1 179 ? 3.112 -27.400 11.249 1.00 35.44 179 HIS A O 1
ATOM 1396 N N . GLY A 1 180 ? 3.107 -29.633 11.456 1.00 40.97 180 GLY A N 1
ATOM 1397 C CA . GLY A 1 180 ? 4.277 -29.722 12.329 1.00 40.97 180 GLY A CA 1
ATOM 1398 C C . GLY A 1 180 ? 5.559 -29.178 11.693 1.00 40.97 180 GLY A C 1
ATOM 1399 O O . GLY A 1 180 ? 5.892 -29.513 10.559 1.00 40.97 180 GLY A O 1
ATOM 1400 N N . GLY A 1 181 ? 6.308 -28.380 12.458 1.00 30.48 181 GLY A N 1
ATOM 1401 C CA . GLY A 1 181 ? 7.587 -27.821 12.021 1.00 30.48 181 GLY A CA 1
ATOM 1402 C C . GLY A 1 181 ? 8.250 -26.914 13.059 1.00 30.48 181 GLY A C 1
ATOM 1403 O O . GLY A 1 181 ? 8.217 -25.702 12.928 1.00 30.48 181 GLY A O 1
ATOM 1404 N N . ASN A 1 182 ? 8.820 -27.534 14.096 1.00 35.19 182 ASN A N 1
ATOM 1405 C CA . ASN A 1 182 ? 9.888 -27.078 15.005 1.00 35.19 182 ASN A CA 1
ATOM 1406 C C . ASN A 1 182 ? 10.157 -25.551 15.145 1.00 35.19 182 ASN A C 1
ATOM 1408 O O . ASN A 1 182 ? 10.907 -24.963 14.366 1.00 35.19 182 ASN A O 1
ATOM 1412 N N . LEU A 1 183 ? 9.640 -24.944 16.221 1.00 31.84 183 LEU A N 1
ATOM 1413 C CA . LEU A 1 183 ? 10.049 -23.623 16.726 1.00 31.84 183 LEU A CA 1
ATOM 1414 C C . LEU A 1 183 ? 11.354 -23.723 17.552 1.00 31.84 183 LEU A C 1
ATOM 1416 O O . LEU A 1 183 ? 11.558 -24.720 18.252 1.00 31.84 183 LEU A O 1
ATOM 1420 N N . PRO A 1 184 ? 12.238 -22.705 17.531 1.00 32.72 184 PRO A N 1
ATOM 1421 C CA . PRO A 1 184 ? 13.461 -22.702 18.327 1.00 32.72 184 PRO A CA 1
ATOM 1422 C C . PRO A 1 184 ? 13.158 -22.591 19.830 1.00 32.72 184 PRO A C 1
ATOM 1424 O O . PRO A 1 184 ? 12.352 -21.771 20.273 1.00 32.72 184 PRO A O 1
ATOM 1427 N N . ARG A 1 185 ? 13.843 -23.429 20.621 1.00 34.84 185 ARG A N 1
ATOM 1428 C CA . ARG A 1 185 ? 13.817 -23.441 22.093 1.00 34.84 185 ARG A CA 1
ATOM 1429 C C . ARG A 1 185 ? 14.282 -22.095 22.649 1.00 34.84 185 ARG A C 1
ATOM 1431 O O . ARG A 1 185 ? 15.475 -21.810 22.636 1.00 34.84 185 ARG A O 1
ATOM 1438 N N . GLY A 1 186 ? 13.353 -21.304 23.177 1.00 31.52 186 GLY A N 1
ATOM 1439 C CA . GLY A 1 186 ? 13.692 -20.057 23.868 1.00 31.52 186 GLY A CA 1
ATOM 1440 C C . GLY A 1 186 ? 12.574 -19.393 24.672 1.00 31.52 186 GLY A C 1
ATOM 1441 O O . GLY A 1 186 ? 12.774 -18.281 25.137 1.00 31.52 186 GLY A O 1
ATOM 1442 N N . ALA A 1 187 ? 11.416 -20.035 24.850 1.00 34.00 187 ALA A N 1
ATOM 1443 C CA . ALA A 1 187 ? 10.353 -19.546 25.734 1.00 34.00 187 ALA A CA 1
ATOM 1444 C C . ALA A 1 187 ? 9.511 -20.729 26.229 1.00 34.00 187 ALA A C 1
ATOM 1446 O O . ALA A 1 187 ? 8.383 -20.952 25.796 1.00 34.00 187 ALA A O 1
ATOM 1447 N N . GLN A 1 188 ? 10.109 -21.550 27.089 1.00 28.42 188 GLN A N 1
ATOM 1448 C CA . GLN A 1 188 ? 9.417 -22.651 27.744 1.00 28.42 188 GLN A CA 1
ATOM 1449 C C . GLN A 1 188 ? 8.791 -22.101 29.030 1.00 28.42 188 GLN A C 1
ATOM 1451 O O . GLN A 1 188 ? 9.444 -22.029 30.065 1.00 28.42 188 GLN A O 1
ATOM 1456 N N . ILE A 1 189 ? 7.542 -21.644 28.935 1.00 32.81 189 ILE A N 1
ATOM 1457 C CA . ILE A 1 189 ? 6.664 -21.582 30.106 1.00 32.81 189 ILE A CA 1
ATOM 1458 C C . ILE A 1 189 ? 6.128 -23.005 30.265 1.00 32.81 189 ILE A C 1
ATOM 1460 O O . ILE A 1 189 ? 5.602 -23.567 29.303 1.00 32.81 189 ILE A O 1
ATOM 1464 N N . ASP A 1 190 ? 6.349 -23.602 31.436 1.00 28.61 190 ASP A N 1
ATOM 1465 C CA . ASP A 1 190 ? 5.947 -24.968 31.773 1.00 28.61 190 ASP A CA 1
ATOM 1466 C C . ASP A 1 190 ? 4.463 -25.204 31.447 1.00 28.61 190 ASP A C 1
ATOM 1468 O O . ASP A 1 190 ? 3.556 -24.718 32.123 1.00 28.61 190 ASP A O 1
ATOM 1472 N N . LEU A 1 191 ? 4.216 -25.956 30.373 1.00 41.72 191 LEU A N 1
ATOM 1473 C CA . LEU A 1 191 ? 2.899 -26.429 29.967 1.00 41.72 191 LEU A CA 1
ATOM 1474 C C . LEU A 1 191 ? 2.672 -27.804 30.589 1.00 41.72 191 LEU A C 1
ATOM 1476 O O . LEU A 1 191 ? 2.775 -28.828 29.917 1.00 41.72 191 LEU A O 1
ATOM 1480 N N . ASN A 1 192 ? 2.349 -27.827 31.877 1.00 32.06 192 ASN A N 1
ATOM 1481 C CA . ASN A 1 192 ? 1.816 -29.024 32.512 1.00 32.06 192 ASN A CA 1
ATOM 1482 C C . ASN A 1 192 ? 0.651 -28.628 33.428 1.00 32.06 192 ASN A C 1
ATOM 1484 O O . ASN A 1 192 ? 0.844 -28.531 34.628 1.00 32.06 192 ASN A O 1
ATOM 1488 N N . GLU A 1 193 ? -0.496 -28.293 32.804 1.00 36.59 193 GLU A N 1
ATOM 1489 C CA . GLU A 1 193 ? -1.881 -28.201 33.356 1.00 36.59 193 GLU A CA 1
ATOM 1490 C C . GLU A 1 193 ? -2.852 -27.373 32.457 1.00 36.59 193 GLU A C 1
ATOM 1492 O O . GLU A 1 193 ? -4.008 -27.142 32.804 1.00 36.59 193 GLU A O 1
ATOM 1497 N N . GLY A 1 194 ? -2.433 -26.931 31.261 1.00 34.06 194 GLY A N 1
ATOM 1498 C CA . GLY A 1 194 ? -3.152 -25.910 30.473 1.00 34.06 194 GLY A CA 1
ATOM 1499 C C . GLY A 1 194 ? -4.172 -26.359 29.411 1.00 34.06 194 GLY A C 1
ATOM 1500 O O . GLY A 1 194 ? -4.737 -25.500 28.734 1.00 34.06 194 GLY A O 1
ATOM 1501 N N . SER A 1 195 ? -4.450 -27.653 29.216 1.00 34.38 195 SER A N 1
ATOM 1502 C CA . SER A 1 195 ? -5.331 -28.098 28.113 1.00 34.38 195 SER A CA 1
ATOM 1503 C C . SER A 1 195 ? -6.832 -27.848 28.343 1.00 34.38 195 SER A C 1
ATOM 1505 O O . SER A 1 195 ? -7.617 -27.960 27.404 1.00 34.38 195 SER A O 1
ATOM 1507 N N . VAL A 1 196 ? -7.247 -27.450 29.552 1.00 38.59 196 VAL A N 1
ATOM 1508 C CA . VAL A 1 196 ? -8.655 -27.140 29.891 1.00 38.59 196 VAL A CA 1
ATOM 1509 C C . VAL A 1 196 ? -8.995 -25.649 29.681 1.00 38.59 196 VAL A C 1
ATOM 1511 O O . VAL A 1 196 ? -10.155 -25.283 29.472 1.00 38.59 196 VAL A O 1
ATOM 1514 N N . GLY A 1 197 ? -7.989 -24.765 29.664 1.00 37.47 197 GLY A N 1
ATOM 1515 C CA . GLY A 1 197 ? -8.191 -23.309 29.610 1.00 37.47 197 GLY A CA 1
ATOM 1516 C C . GLY A 1 197 ? -8.532 -22.754 28.221 1.00 37.47 197 GLY A C 1
ATOM 1517 O O . GLY A 1 197 ? -9.368 -21.858 28.100 1.00 37.47 197 GLY A O 1
ATOM 1518 N N . ILE A 1 198 ? -7.935 -23.302 27.158 1.00 38.22 198 ILE A N 1
ATOM 1519 C CA . ILE A 1 198 ? -8.083 -22.770 25.788 1.00 38.22 198 ILE A CA 1
ATOM 1520 C C . ILE A 1 198 ? -9.463 -23.113 25.196 1.00 38.22 198 ILE A C 1
ATOM 1522 O O . ILE A 1 198 ? -10.082 -22.274 24.539 1.00 38.22 198 ILE A O 1
ATOM 1526 N N . ALA A 1 199 ? -9.996 -24.304 25.495 1.00 44.03 199 ALA A N 1
ATOM 1527 C CA . ALA A 1 199 ? -11.361 -24.685 25.122 1.00 44.03 199 ALA A CA 1
ATOM 1528 C C . ALA A 1 199 ? -12.403 -23.792 25.823 1.00 44.03 199 ALA A C 1
ATOM 1530 O O . ALA A 1 199 ? -13.308 -23.260 25.177 1.00 44.03 199 ALA A O 1
ATOM 1531 N N . SER A 1 200 ? -12.196 -23.523 27.115 1.00 54.16 200 SER A N 1
ATOM 1532 C CA . SER A 1 200 ? -13.092 -22.695 27.929 1.00 54.16 200 SER A CA 1
ATOM 1533 C C . SER A 1 200 ? -13.124 -21.229 27.475 1.00 54.16 200 SER A C 1
ATOM 1535 O O . SER A 1 200 ? -14.190 -20.617 27.428 1.00 54.16 200 SER A O 1
ATOM 1537 N N . ALA A 1 201 ? -11.981 -20.658 27.079 1.00 46.38 201 ALA A N 1
ATOM 1538 C CA . ALA A 1 201 ? -11.910 -19.279 26.590 1.00 46.38 201 ALA A CA 1
ATOM 1539 C C . ALA A 1 201 ? -12.640 -19.090 25.245 1.00 46.38 201 ALA A C 1
ATOM 1541 O O . ALA A 1 201 ? -13.320 -18.081 25.034 1.00 46.38 201 ALA A O 1
ATOM 1542 N N . ARG A 1 202 ? -12.547 -20.080 24.347 1.00 47.44 202 ARG A N 1
ATOM 1543 C CA . ARG A 1 202 ? -13.260 -20.080 23.061 1.00 47.44 202 ARG A CA 1
ATOM 1544 C C . ARG A 1 202 ? -14.772 -20.207 23.250 1.00 47.44 202 ARG A C 1
ATOM 1546 O O . ARG A 1 202 ? -15.529 -19.467 22.625 1.00 47.44 202 ARG A O 1
ATOM 1553 N N . GLU A 1 203 ? -15.217 -21.102 24.125 1.00 58.34 203 GLU A N 1
ATOM 1554 C CA . GLU A 1 203 ? -16.642 -21.308 24.414 1.00 58.34 203 GLU A CA 1
ATOM 1555 C C . GLU A 1 203 ? -17.281 -20.098 25.104 1.00 58.34 203 GLU A C 1
ATOM 1557 O O . GLU A 1 203 ? -18.396 -19.699 24.756 1.00 58.34 203 GLU A O 1
ATOM 1562 N N . LEU A 1 204 ? -16.555 -19.451 26.020 1.00 60.38 204 LEU A N 1
ATOM 1563 C CA . LEU A 1 204 ? -17.011 -18.217 26.658 1.00 60.38 204 LEU A CA 1
ATOM 1564 C C . LEU A 1 204 ? -17.187 -17.088 25.630 1.00 60.38 204 LEU A C 1
ATOM 1566 O O . LEU A 1 204 ? -18.147 -16.321 25.698 1.00 60.38 204 LEU A O 1
ATOM 1570 N N . ARG A 1 205 ? -16.300 -17.011 24.630 1.00 60.28 205 ARG A N 1
ATOM 1571 C CA . ARG A 1 205 ? -16.396 -16.015 23.556 1.00 60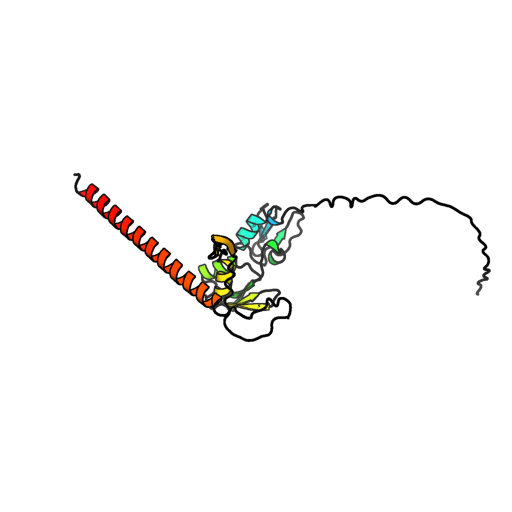.28 205 ARG A CA 1
ATOM 1572 C C . ARG A 1 205 ? -17.621 -16.230 22.673 1.00 60.28 205 ARG A C 1
ATOM 1574 O O . ARG A 1 205 ? -18.290 -15.253 22.345 1.00 60.28 205 ARG A O 1
ATOM 1581 N N . ILE A 1 206 ? -17.913 -17.477 22.306 1.00 71.69 206 ILE A N 1
ATOM 1582 C CA . ILE A 1 206 ? -19.111 -17.816 21.525 1.00 71.69 206 ILE A CA 1
ATOM 1583 C C . ILE A 1 206 ? -20.362 -17.400 22.303 1.00 71.69 206 ILE A C 1
ATOM 1585 O O . ILE A 1 206 ? -21.211 -16.699 21.759 1.00 71.69 206 ILE A O 1
ATOM 1589 N N . ARG A 1 207 ? -20.428 -17.724 23.599 1.00 73.25 207 ARG A N 1
ATOM 1590 C CA . ARG A 1 207 ? -21.561 -17.352 24.456 1.00 73.25 207 ARG A CA 1
ATOM 1591 C C . ARG A 1 207 ? -21.766 -15.837 24.537 1.00 73.25 207 ARG A C 1
ATOM 1593 O O . ARG A 1 207 ? -22.888 -15.372 24.358 1.00 73.25 207 ARG A O 1
ATOM 1600 N N . ASN A 1 208 ? -20.695 -15.069 24.732 1.00 71.19 208 ASN A N 1
ATOM 1601 C CA . ASN A 1 208 ? -20.784 -13.607 24.788 1.00 71.19 208 ASN A CA 1
ATOM 1602 C C . ASN A 1 208 ? -21.253 -13.006 23.455 1.00 71.19 208 ASN A C 1
ATOM 1604 O O . ASN A 1 208 ? -22.109 -12.126 23.444 1.00 71.19 208 ASN A O 1
ATOM 1608 N N . LEU A 1 209 ? -20.732 -13.498 22.326 1.00 73.81 209 LEU A N 1
ATOM 1609 C CA . LEU A 1 209 ? -21.153 -13.030 21.002 1.00 73.81 209 LEU A CA 1
ATOM 1610 C C . LEU A 1 209 ? -22.625 -13.352 20.721 1.00 73.81 209 LEU A C 1
ATOM 1612 O O . LEU A 1 209 ? -23.336 -12.536 20.139 1.00 73.81 209 LEU A O 1
ATOM 1616 N N . GLU A 1 210 ? -23.110 -14.514 21.156 1.00 85.12 210 GLU A N 1
ATOM 1617 C CA . GLU A 1 210 ? -24.529 -14.853 21.051 1.00 85.12 210 GLU A CA 1
ATOM 1618 C C . GLU A 1 210 ? -25.416 -13.933 21.897 1.00 85.12 210 GLU A C 1
ATOM 1620 O O . GLU A 1 210 ? -26.512 -13.568 21.469 1.00 85.12 210 GLU A O 1
ATOM 1625 N N . GLU A 1 211 ? -24.970 -13.549 23.093 1.00 86.56 211 GLU A N 1
ATOM 1626 C CA . GLU A 1 211 ? -25.694 -12.607 23.950 1.00 86.56 211 GLU A CA 1
ATOM 1627 C C . GLU A 1 211 ? -25.736 -11.198 23.354 1.00 86.56 211 GLU A C 1
ATOM 1629 O O . GLU A 1 211 ? -26.811 -10.593 23.318 1.00 86.56 211 GLU A O 1
ATOM 1634 N N . GLU A 1 212 ? -24.620 -10.711 22.808 1.00 80.81 212 GLU A N 1
ATOM 1635 C CA . GLU A 1 212 ? -24.565 -9.438 22.080 1.00 80.81 212 GLU A CA 1
ATOM 1636 C C . GLU A 1 212 ? -25.504 -9.455 20.863 1.00 80.81 212 GLU A C 1
ATOM 1638 O O . GLU A 1 212 ? -26.285 -8.523 20.660 1.00 80.81 212 GLU A O 1
ATOM 1643 N N . LEU A 1 213 ? -25.519 -10.551 20.096 1.00 84.50 213 LEU A N 1
ATOM 1644 C CA . LEU A 1 213 ? -26.419 -10.702 18.952 1.00 84.50 213 LEU A CA 1
ATOM 1645 C C . LEU A 1 213 ? -27.897 -10.709 19.384 1.00 84.50 213 LEU A C 1
ATOM 1647 O O . LEU A 1 213 ? -28.750 -10.124 18.712 1.00 84.50 213 LEU A O 1
ATOM 1651 N N . ARG A 1 214 ? -28.218 -11.354 20.514 1.00 91.00 214 ARG A N 1
ATOM 1652 C CA . ARG A 1 214 ? -29.571 -11.342 21.099 1.00 91.00 214 ARG A CA 1
ATOM 1653 C C . ARG A 1 214 ? -29.956 -9.952 21.607 1.00 91.00 214 ARG A C 1
ATOM 1655 O O . ARG A 1 214 ? -31.118 -9.573 21.482 1.00 91.00 214 ARG A O 1
ATOM 1662 N N . ALA A 1 215 ? -29.026 -9.196 22.187 1.00 87.19 215 ALA A N 1
ATOM 1663 C CA . ALA A 1 215 ? -29.269 -7.821 22.618 1.00 87.19 215 ALA A CA 1
ATOM 1664 C C . ALA A 1 215 ? -29.566 -6.913 21.417 1.00 87.19 215 ALA A C 1
ATOM 1666 O O . ALA A 1 215 ? -30.620 -6.286 21.382 1.00 87.19 215 ALA A O 1
ATOM 1667 N N . SER A 1 216 ? -28.720 -6.960 20.387 1.00 81.69 216 SER A N 1
ATOM 1668 C CA . SER A 1 216 ? -28.896 -6.157 19.174 1.00 81.69 216 SER A CA 1
ATOM 1669 C C . SER A 1 216 ? -30.215 -6.461 18.447 1.00 81.69 216 SER A C 1
ATOM 1671 O O . SER A 1 216 ? -30.914 -5.548 18.011 1.00 81.69 216 SER A O 1
ATOM 1673 N N . ARG A 1 217 ? -30.628 -7.736 18.385 1.00 89.88 217 ARG A N 1
ATOM 1674 C CA . ARG A 1 217 ? -31.943 -8.115 17.834 1.00 89.88 217 ARG A CA 1
ATOM 1675 C C . ARG A 1 217 ? -33.112 -7.532 18.632 1.00 89.88 217 ARG A C 1
ATOM 1677 O O . ARG A 1 217 ? -34.060 -7.047 18.026 1.00 89.88 217 ARG A O 1
ATOM 1684 N N . ARG A 1 218 ? -33.039 -7.540 19.968 1.00 92.81 218 ARG A N 1
ATOM 1685 C CA . ARG A 1 218 ? -34.080 -6.937 20.821 1.00 92.81 218 ARG A CA 1
ATOM 1686 C C . ARG A 1 218 ? -34.189 -5.431 20.602 1.00 92.81 218 ARG A C 1
ATOM 1688 O O . ARG A 1 218 ? -35.296 -4.926 20.455 1.00 92.81 218 ARG A O 1
ATOM 1695 N N . GLU A 1 219 ? -33.059 -4.734 20.524 1.00 91.81 219 GLU A N 1
ATOM 1696 C CA . GLU A 1 219 ? -33.035 -3.292 20.246 1.00 91.81 219 GLU A CA 1
ATOM 1697 C C . GLU A 1 219 ? -33.661 -2.964 18.885 1.00 91.81 219 GLU A C 1
ATOM 1699 O O . GLU A 1 219 ? -34.442 -2.019 18.765 1.00 91.81 219 GLU A O 1
ATOM 1704 N N . TYR A 1 220 ? -33.371 -3.776 17.867 1.00 89.06 220 TYR A N 1
ATOM 1705 C CA . TYR A 1 220 ? -33.976 -3.630 16.547 1.00 89.06 220 TYR A CA 1
ATOM 1706 C C . TYR A 1 220 ? -35.503 -3.812 16.583 1.00 89.06 220 TYR A C 1
ATOM 1708 O O . TYR A 1 220 ? -36.239 -3.000 16.014 1.00 89.06 220 TYR A O 1
ATOM 1716 N N . ASP A 1 221 ? -35.993 -4.827 17.296 1.00 92.50 221 ASP A N 1
ATOM 1717 C CA . ASP A 1 221 ? -37.429 -5.081 17.444 1.00 92.50 221 ASP A CA 1
ATOM 1718 C C . ASP A 1 221 ? -38.142 -3.954 18.212 1.00 92.50 221 ASP A C 1
ATOM 1720 O O . ASP A 1 221 ? -39.231 -3.522 17.819 1.00 92.50 221 ASP A O 1
ATOM 1724 N N . GLU A 1 222 ? -37.527 -3.422 19.270 1.00 92.75 222 GLU A N 1
ATOM 1725 C CA . GLU A 1 222 ? -38.047 -2.262 20.004 1.00 92.75 222 GLU A CA 1
ATOM 1726 C C . GLU A 1 222 ? -38.127 -1.015 19.117 1.00 92.75 222 GLU A C 1
ATOM 1728 O O . GLU A 1 222 ? -39.124 -0.282 19.143 1.00 92.75 222 GLU A O 1
ATOM 1733 N N . LEU A 1 223 ? -37.105 -0.783 18.290 1.00 92.44 223 LEU A N 1
ATOM 1734 C CA . LEU A 1 223 ? -37.080 0.341 17.360 1.00 92.44 223 LEU A CA 1
ATOM 1735 C C . LEU A 1 223 ? -38.184 0.214 16.300 1.00 92.44 223 LEU A C 1
ATOM 1737 O O . LEU A 1 223 ? -38.878 1.193 16.014 1.00 92.44 223 LEU A O 1
ATOM 1741 N N . LEU A 1 224 ? -38.411 -0.994 15.774 1.00 91.81 224 LEU A N 1
ATOM 1742 C CA . LEU A 1 224 ? -39.511 -1.277 14.849 1.00 91.81 224 LEU A CA 1
ATOM 1743 C C . LEU A 1 224 ? -40.887 -1.049 15.485 1.00 91.81 224 LEU A C 1
ATOM 1745 O O . LEU A 1 224 ? -41.783 -0.497 14.838 1.00 91.81 224 LEU A O 1
ATOM 1749 N N . GLN A 1 225 ? -41.072 -1.440 16.747 1.00 91.81 225 GLN A N 1
ATOM 1750 C CA . GLN A 1 225 ? -42.321 -1.191 17.468 1.00 91.81 225 GLN A CA 1
ATOM 1751 C C . GLN A 1 225 ? -42.571 0.305 17.664 1.00 91.81 225 GLN A C 1
ATOM 1753 O O . GLN A 1 225 ? -43.676 0.779 17.384 1.00 91.81 225 GLN A O 1
ATOM 1758 N N . ARG A 1 226 ? -41.548 1.068 18.070 1.00 89.44 226 ARG A N 1
ATOM 1759 C CA . ARG A 1 226 ? -41.646 2.530 18.205 1.00 89.44 226 ARG A CA 1
ATOM 1760 C C . ARG A 1 226 ? -41.955 3.204 16.877 1.00 89.44 226 ARG A C 1
ATOM 1762 O O . ARG A 1 226 ? -42.831 4.065 16.823 1.00 89.44 226 ARG A O 1
ATOM 1769 N N . PHE A 1 227 ? -41.286 2.789 15.802 1.00 90.00 227 PHE A N 1
ATOM 1770 C CA . PHE A 1 227 ? -41.564 3.300 14.464 1.00 90.00 227 PHE A CA 1
ATOM 1771 C C . PHE A 1 227 ? -43.029 3.065 14.084 1.00 90.00 227 PHE A C 1
ATOM 1773 O O . PHE A 1 227 ? -43.725 4.003 13.706 1.00 90.00 227 PHE A O 1
ATOM 1780 N N . ARG A 1 228 ? -43.540 1.844 14.289 1.00 89.12 228 ARG A N 1
ATOM 1781 C CA . ARG A 1 228 ? -44.942 1.501 14.012 1.00 89.12 228 ARG A CA 1
ATOM 1782 C C . ARG A 1 228 ? -45.928 2.344 14.829 1.00 89.12 228 ARG A C 1
ATOM 1784 O O . ARG A 1 228 ? -46.925 2.800 14.273 1.00 89.12 228 ARG A O 1
ATOM 1791 N N . GLN A 1 229 ? -45.660 2.574 16.115 1.00 87.25 229 GLN A N 1
ATOM 1792 C CA . GLN A 1 229 ? -46.502 3.417 16.976 1.00 87.25 229 GLN A CA 1
ATOM 1793 C C . GLN A 1 229 ? -46.527 4.877 16.505 1.00 87.25 229 GLN A C 1
ATOM 1795 O O . GLN A 1 229 ? -47.599 5.469 16.386 1.00 87.25 229 GLN A O 1
ATOM 1800 N N . LEU A 1 230 ? -45.362 5.440 16.171 1.00 86.56 230 LEU A N 1
ATOM 1801 C CA . LEU A 1 230 ? -45.247 6.804 15.650 1.00 86.56 230 LEU A CA 1
ATOM 1802 C C . LEU A 1 230 ? -45.939 6.959 14.290 1.00 86.56 230 LEU A C 1
ATOM 1804 O O . LEU A 1 230 ? -46.600 7.968 14.040 1.00 86.56 230 LEU A O 1
ATOM 1808 N N . SER A 1 231 ? -45.835 5.953 13.418 1.00 84.12 231 SER A N 1
ATOM 1809 C CA . SER A 1 231 ? -46.556 5.933 12.143 1.00 84.12 231 SER A CA 1
ATOM 1810 C C . SER A 1 231 ? -48.074 5.894 12.339 1.00 84.12 231 SER A C 1
ATOM 1812 O O . SER A 1 231 ? -48.785 6.570 11.604 1.00 84.12 231 SER A O 1
ATOM 1814 N N . GLN A 1 232 ? -48.587 5.168 13.338 1.00 79.25 232 GLN A N 1
ATOM 1815 C CA . GLN A 1 232 ? -50.026 5.132 13.637 1.00 79.25 232 GLN A CA 1
ATOM 1816 C C . GLN A 1 232 ? -50.533 6.439 14.265 1.00 79.25 232 GLN A C 1
ATOM 1818 O O . GLN A 1 232 ? -51.610 6.907 13.896 1.00 79.25 232 GLN A O 1
ATOM 1823 N N . GLN A 1 233 ? -49.747 7.084 15.136 1.00 75.75 233 GLN A N 1
ATOM 1824 C CA . GLN A 1 233 ? -50.084 8.407 15.684 1.00 75.75 233 GLN A CA 1
ATOM 1825 C C . GLN A 1 233 ? -50.185 9.490 14.604 1.00 75.75 233 GLN A C 1
ATOM 1827 O O . GLN A 1 233 ? -51.055 10.352 14.688 1.00 75.75 233 GLN A O 1
ATOM 1832 N N . LYS A 1 234 ? -49.339 9.438 13.567 1.00 67.44 234 LYS A N 1
ATOM 1833 C CA . LYS A 1 234 ? -49.406 10.381 12.439 1.00 67.44 234 LYS A CA 1
ATOM 1834 C C . LYS A 1 234 ? -50.607 10.168 11.512 1.00 67.44 234 LYS A C 1
ATOM 1836 O O . LYS A 1 234 ? -50.977 11.101 10.812 1.00 67.44 234 LYS A O 1
ATOM 1841 N N . VAL A 1 235 ? -51.202 8.974 11.491 1.00 62.31 235 VAL A N 1
ATOM 1842 C CA . VAL A 1 235 ? -52.342 8.642 10.614 1.00 62.31 235 VAL A CA 1
ATOM 1843 C C . VAL A 1 235 ? -53.694 8.853 11.313 1.00 62.31 235 VAL A C 1
ATOM 1845 O O . VAL A 1 235 ? -54.677 9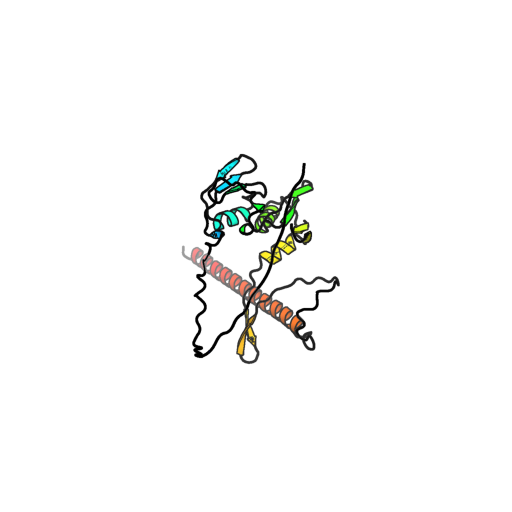.135 10.641 1.00 62.31 235 VAL A O 1
ATOM 1848 N N . GLY A 1 236 ? -53.758 8.773 12.647 1.00 56.03 236 GLY A N 1
ATOM 1849 C CA . GLY A 1 236 ? -54.994 8.967 13.426 1.00 56.03 236 GLY A CA 1
ATOM 1850 C C . GLY A 1 236 ? -55.265 10.395 13.925 1.00 56.03 236 GLY A C 1
ATOM 1851 O O . GLY A 1 236 ? -56.194 10.584 14.703 1.00 56.03 236 GLY A O 1
ATOM 1852 N N . GLY A 1 237 ? -54.438 11.374 13.545 1.00 54.38 237 GLY A N 1
ATOM 1853 C CA . GLY A 1 237 ? -54.506 12.764 14.020 1.00 54.38 237 GLY A CA 1
ATOM 1854 C C . GLY A 1 237 ? -55.002 13.788 12.993 1.00 54.38 237 GLY A C 1
ATOM 1855 O O . GLY A 1 237 ? -54.677 14.965 13.147 1.00 54.38 237 GLY A O 1
ATOM 1856 N N . SER A 1 238 ? -55.718 13.358 11.947 1.00 48.06 238 SER A N 1
ATOM 1857 C CA . SER A 1 238 ? -56.309 14.240 10.928 1.00 48.06 238 SER A CA 1
ATOM 1858 C C . SER A 1 238 ? -57.829 14.239 10.964 1.00 48.06 238 SER A C 1
ATOM 1860 O O . SER A 1 238 ? -58.414 13.214 11.376 1.00 48.06 238 SER A O 1
#